Protein AF-A0A1L5KM87-F1 (afdb_monomer)

Sequence (180 aa):
MSKDANTCLPTWGTAYGMQNYAQYSKIKALREAGGDVMLSIGGANNAPLAASCKNVDDLMQHYYDIVDNLNLKVLDFDIEGTWVADQASIERRNLAVKKVQDKWKSEGKDIAIWYTLPILPTGLTPEGMNVLSDAKAKGVELAGVNVMTMDYGNAICQSANTEGQNIHGKCATSAIANLH

pLDDT: mean 92.56, std 8.29, range [59.03, 98.88]

Secondary structure (DSSP, 8-state):
-BSSSS---BEETTTEESSS-TTHHHHHHHHHTT----EEEE-SSS--HHHH--SHHHHHHHHHHHHHHHT-SEEEEE--GGGGT-HHHHHHHHHHHHHHHHHHHHTT---EEEEEEE-BTTBS-HHHHHHHHHHHHTT---SEEEEE----HHHHS---SSTT--HHHHHHHHHHHT--

Nearest PDB structures (foldseek):
  3afb-assembly2_B  TM=9.107E-01  e=3.469E-08  Pyrococcus furiosus
  3ian-assembly1_A  TM=7.122E-01  e=7.436E-05  Lactococcus lactis subsp. lactis
  4mb5-assembly1_A  TM=8.130E-01  e=2.189E-03  Moritella marina
  4w5z-assembly1_A  TM=7.765E-01  e=2.189E-03  Moritella marina
  3fa4-assembly1_B  TM=3.522E-01  e=9.758E-01  Aspergillus niger

Mean predicted aligned error: 4.45 Å

Foldseek 3Di:
DALAQAGLADDDVVPGHPPPDVCLVVQVVCVVVVHHDEDEFDDDDGDTSLRHDLDLVSSLVVVLCSCVSNVAQEYEYEQDDCRLQPPSSLLSVLLSLLVNCVVCVVVVRHHAYEYEEEFWLQEHDPSNVVSVVSSVVSVPDHPYYHYDLDDNDCVRQNDPPDPDPPSSVVSSVSHVVNHD

Radius of gyration: 17.59 Å; Cα contacts (8 Å, |Δi|>4): 283; chains: 1; bounding box: 41×39×54 Å

Solvent-accessible surface area (backbone atoms only — not comparable to full-atom values): 9712 Å² total; per-residue (Å²): 39,11,56,36,63,78,42,67,41,70,17,56,85,52,76,39,54,83,66,89,48,80,62,54,62,53,55,51,52,40,40,76,72,75,48,84,67,70,49,71,43,32,42,82,63,80,28,31,46,42,61,17,28,85,50,48,66,63,45,18,49,51,56,47,49,53,36,61,78,66,69,49,47,33,43,32,37,28,44,33,71,72,55,38,66,35,61,70,29,41,56,39,36,31,49,18,50,26,55,37,52,52,51,34,50,76,71,74,44,78,66,41,33,32,40,32,36,61,43,41,49,80,9,59,45,73,41,49,48,45,51,54,51,51,21,50,74,57,62,38,74,66,72,44,74,47,69,44,68,57,90,63,48,59,90,74,52,58,73,66,99,53,92,87,69,59,51,66,59,50,37,30,52,36,20,60,75,37,60,121

Structure (mmCIF, N/CA/C/O backbone):
data_AF-A0A1L5KM87-F1
#
_entry.id   AF-A0A1L5KM87-F1
#
loop_
_atom_site.group_PDB
_atom_site.id
_atom_site.type_symbol
_atom_site.label_atom_id
_atom_site.label_alt_id
_atom_site.label_comp_id
_atom_site.label_asym_id
_atom_site.label_entity_id
_atom_site.label_seq_id
_atom_site.pdbx_PDB_ins_code
_atom_site.Cartn_x
_atom_site.Cartn_y
_atom_site.Cartn_z
_atom_site.occupancy
_atom_site.B_iso_or_equiv
_atom_site.auth_seq_id
_atom_site.auth_comp_id
_atom_site.auth_asym_id
_atom_site.auth_atom_id
_atom_site.pdbx_PDB_model_num
ATOM 1 N N . MET A 1 1 ? -5.368 5.971 -3.823 1.00 86.12 1 MET A N 1
ATOM 2 C CA . MET A 1 1 ? -4.345 6.993 -4.171 1.00 86.12 1 MET A CA 1
ATOM 3 C C . MET A 1 1 ? -4.747 8.348 -3.598 1.00 86.12 1 MET A C 1
ATOM 5 O O . MET A 1 1 ? -5.873 8.473 -3.120 1.00 86.12 1 MET A O 1
ATOM 9 N N . SER A 1 2 ? -3.853 9.339 -3.604 1.00 89.06 2 SER A N 1
ATOM 10 C CA . SER A 1 2 ? -4.213 10.701 -3.190 1.00 89.06 2 SER A CA 1
ATOM 11 C C . SER A 1 2 ? -4.945 11.448 -4.306 1.00 89.06 2 SER A C 1
ATOM 13 O O . SER A 1 2 ? -4.798 11.078 -5.468 1.00 89.06 2 SER A O 1
ATOM 15 N N . LYS A 1 3 ? -5.719 12.494 -3.980 1.00 86.81 3 LYS A N 1
ATOM 16 C CA . LYS A 1 3 ? -6.421 13.321 -4.982 1.00 86.81 3 LYS A CA 1
ATOM 17 C C . LYS A 1 3 ? -5.471 13.869 -6.053 1.00 86.81 3 LYS A C 1
ATOM 19 O O . LYS A 1 3 ? -5.800 13.826 -7.235 1.00 86.81 3 LYS A O 1
ATOM 24 N N . ASP A 1 4 ? -4.311 14.351 -5.620 1.00 88.25 4 ASP A N 1
ATOM 25 C CA . ASP A 1 4 ? -3.176 14.764 -6.443 1.00 88.25 4 ASP A CA 1
ATOM 26 C C . ASP A 1 4 ? -1.887 14.738 -5.588 1.00 88.25 4 ASP A C 1
ATOM 28 O O . ASP A 1 4 ? -1.917 14.333 -4.422 1.00 88.25 4 ASP A O 1
ATOM 32 N N . ALA A 1 5 ? -0.747 15.142 -6.157 1.00 83.19 5 ALA A N 1
ATOM 33 C CA . ALA A 1 5 ? 0.562 15.106 -5.493 1.00 83.19 5 ALA A CA 1
ATOM 34 C C . ALA A 1 5 ? 0.728 16.089 -4.312 1.00 83.19 5 ALA A C 1
ATOM 36 O O . ALA A 1 5 ? 1.656 15.928 -3.521 1.00 83.19 5 ALA A O 1
ATOM 37 N N . ASN A 1 6 ? -0.148 17.087 -4.179 1.00 88.44 6 ASN A N 1
ATOM 38 C CA . ASN A 1 6 ? -0.071 18.148 -3.168 1.00 88.44 6 ASN A CA 1
ATOM 39 C C . ASN A 1 6 ? -1.234 18.109 -2.168 1.00 88.44 6 ASN A C 1
ATOM 41 O O . ASN A 1 6 ? -1.134 18.670 -1.079 1.00 88.44 6 ASN A O 1
ATOM 45 N N . THR A 1 7 ? -2.324 17.432 -2.512 1.00 91.19 7 THR A N 1
ATOM 46 C CA . THR A 1 7 ? -3.501 17.288 -1.660 1.00 91.19 7 THR A CA 1
ATOM 47 C C . THR A 1 7 ? -3.447 15.946 -0.942 1.00 91.19 7 THR A C 1
ATOM 49 O O . THR A 1 7 ? -3.605 14.908 -1.583 1.00 91.19 7 THR A O 1
ATOM 52 N N . CYS A 1 8 ? -3.255 15.951 0.379 1.00 93.69 8 CYS A N 1
ATOM 53 C CA . CYS A 1 8 ? -3.350 14.765 1.239 1.00 93.69 8 CYS A CA 1
ATOM 54 C C . CYS A 1 8 ? -4.828 14.404 1.463 1.00 93.69 8 CYS A C 1
ATOM 56 O O . CYS A 1 8 ? -5.455 14.848 2.418 1.00 93.69 8 CYS A O 1
ATOM 58 N N . LEU A 1 9 ? -5.415 13.676 0.510 1.00 93.62 9 LEU A N 1
ATOM 59 C CA . LEU A 1 9 ? -6.817 13.265 0.560 1.00 93.62 9 LEU A CA 1
ATOM 60 C C . LEU A 1 9 ? -6.982 11.903 -0.126 1.00 93.62 9 LEU A C 1
ATOM 62 O O . LEU A 1 9 ? -6.757 11.816 -1.339 1.00 93.62 9 LEU A O 1
ATOM 66 N N . PRO A 1 10 ? -7.400 10.846 0.594 1.00 93.62 10 PRO A N 1
ATOM 67 C CA . PRO A 1 10 ? -7.653 9.544 -0.009 1.00 93.62 10 PRO A CA 1
ATOM 68 C C . PRO A 1 10 ? -8.826 9.572 -0.986 1.00 93.62 10 PRO A C 1
ATOM 70 O O . PRO A 1 10 ? -9.902 10.105 -0.708 1.00 93.62 10 PRO A O 1
ATOM 73 N N . THR A 1 11 ? -8.598 8.965 -2.149 1.00 93.75 11 THR A N 1
ATOM 74 C CA . THR A 1 11 ? -9.579 8.831 -3.227 1.00 93.75 11 THR A CA 1
ATOM 75 C C . THR A 1 11 ? -9.456 7.481 -3.936 1.00 93.75 11 THR A C 1
ATOM 77 O O . THR A 1 11 ? -8.373 6.883 -4.033 1.00 93.75 11 THR A O 1
ATOM 80 N N . TRP A 1 12 ? -10.573 7.046 -4.507 1.00 92.06 12 TRP A N 1
ATOM 81 C CA . TRP A 1 12 ? -10.644 6.002 -5.517 1.00 92.06 12 TRP A CA 1
ATOM 82 C C . TRP A 1 12 ? -10.315 6.604 -6.882 1.00 92.06 12 TRP A C 1
ATOM 84 O O . TRP A 1 12 ? -11.114 7.352 -7.453 1.00 92.06 12 TRP A O 1
ATOM 94 N N . GLY A 1 13 ? -9.121 6.299 -7.394 1.00 87.75 13 GLY A N 1
ATOM 95 C CA . GLY A 1 13 ? -8.721 6.683 -8.749 1.00 87.75 13 GLY A CA 1
ATOM 96 C C . GLY A 1 13 ? -8.671 8.192 -9.012 1.00 87.75 13 GLY A C 1
ATOM 97 O O . GLY A 1 13 ? -8.894 8.571 -10.150 1.00 87.75 13 GLY A O 1
ATOM 98 N N . THR A 1 14 ? -8.504 9.042 -7.984 1.00 88.50 14 THR A N 1
ATOM 99 C CA . THR A 1 14 ? -8.664 10.523 -8.019 1.00 88.50 14 THR A CA 1
ATOM 100 C C . THR A 1 14 ? -10.063 11.041 -8.386 1.00 88.50 14 THR A C 1
ATOM 102 O O . THR A 1 14 ? -10.336 12.242 -8.258 1.00 88.50 14 THR A O 1
ATOM 105 N N . ALA A 1 15 ? -10.971 10.142 -8.768 1.00 86.62 15 ALA A N 1
ATOM 106 C CA . ALA A 1 15 ? -12.310 10.441 -9.255 1.00 86.62 15 ALA A CA 1
ATOM 107 C C . ALA A 1 15 ? -13.361 10.466 -8.138 1.00 86.62 15 ALA A C 1
ATOM 109 O O . ALA A 1 15 ? -14.225 11.341 -8.139 1.00 86.62 15 ALA A O 1
ATOM 110 N N . TYR A 1 16 ? -13.273 9.552 -7.165 1.00 87.62 16 TYR A N 1
ATOM 111 C CA . TYR A 1 16 ? -14.261 9.443 -6.086 1.00 87.62 16 TYR A CA 1
ATOM 112 C C . TYR A 1 16 ? -13.603 9.569 -4.714 1.00 87.62 16 TYR A C 1
ATOM 114 O O . TYR A 1 16 ? -12.546 8.993 -4.465 1.00 87.62 16 TYR A O 1
ATOM 122 N N . GLY A 1 17 ? -14.229 10.314 -3.803 1.00 87.19 17 GLY A N 1
ATOM 123 C CA . GLY A 1 17 ? -13.808 10.344 -2.403 1.00 87.19 17 GLY A CA 1
ATOM 124 C C . GLY A 1 17 ? -14.078 9.013 -1.694 1.00 87.19 17 GLY A C 1
ATOM 125 O O . GLY A 1 17 ? -14.770 8.141 -2.217 1.00 87.19 17 GLY A O 1
ATOM 126 N N . MET A 1 18 ? -13.575 8.876 -0.468 1.00 85.12 18 MET A N 1
ATOM 127 C CA . MET A 1 18 ? -13.829 7.694 0.371 1.00 85.12 18 MET A CA 1
ATOM 128 C C . MET A 1 18 ? -15.267 7.612 0.913 1.00 85.12 18 MET A C 1
ATOM 130 O O . MET A 1 18 ? -15.617 6.640 1.572 1.00 85.12 18 MET A O 1
ATOM 134 N N . GLN A 1 19 ? -16.121 8.602 0.655 1.00 81.81 19 GLN A N 1
ATOM 135 C CA . GLN A 1 19 ? -17.504 8.618 1.134 1.00 81.81 19 GLN A CA 1
ATOM 136 C C . GLN A 1 19 ? -18.475 8.240 0.014 1.00 81.81 19 GLN A C 1
ATOM 138 O O . GLN A 1 19 ? -18.293 8.654 -1.130 1.00 81.81 19 GLN A O 1
ATOM 143 N N . ASN A 1 20 ? -19.520 7.476 0.353 1.00 69.38 20 ASN A N 1
ATOM 144 C CA . ASN A 1 20 ? -20.607 7.087 -0.558 1.00 69.38 20 ASN A CA 1
ATOM 145 C C . ASN A 1 20 ? -20.139 6.437 -1.872 1.00 69.38 20 ASN A C 1
ATOM 147 O O . ASN A 1 20 ? -20.765 6.602 -2.921 1.00 69.38 20 ASN A O 1
ATOM 151 N N . TYR A 1 21 ? -19.031 5.692 -1.837 1.00 79.44 21 TYR A N 1
ATOM 152 C CA . TYR A 1 21 ? -18.541 5.014 -3.027 1.00 79.44 21 TYR A CA 1
ATOM 153 C C . TYR A 1 21 ? -19.523 3.907 -3.427 1.00 79.44 21 TYR A C 1
ATOM 155 O O . TYR A 1 21 ? -19.811 3.005 -2.640 1.00 79.44 21 TYR A O 1
ATOM 163 N N . ALA A 1 22 ? -20.034 3.962 -4.661 1.00 80.00 22 ALA A N 1
ATOM 164 C CA . ALA A 1 22 ? -21.113 3.086 -5.136 1.00 80.00 22 ALA A CA 1
ATOM 165 C C . ALA A 1 22 ? -20.810 1.584 -4.954 1.00 80.00 22 ALA A C 1
ATOM 167 O O . ALA A 1 22 ? -21.722 0.767 -4.803 1.00 80.00 22 ALA A O 1
ATOM 168 N N . GLN A 1 23 ? -19.524 1.222 -4.914 1.00 85.25 23 GLN A N 1
ATOM 169 C CA . GLN A 1 23 ? -19.076 -0.158 -4.747 1.00 85.25 23 GLN A CA 1
ATOM 170 C C . GLN A 1 23 ? -19.194 -0.683 -3.307 1.00 85.25 23 GLN A C 1
ATOM 172 O O . GLN A 1 23 ? -19.044 -1.884 -3.107 1.00 85.25 23 GLN A O 1
ATOM 177 N N . TYR A 1 24 ? -19.519 0.146 -2.306 1.00 88.88 24 TYR A N 1
ATOM 178 C CA . TYR A 1 24 ? -19.729 -0.323 -0.925 1.00 88.88 24 TYR A CA 1
ATOM 179 C C . TYR A 1 24 ? -20.861 -1.347 -0.826 1.00 88.88 24 TYR A C 1
ATOM 181 O O . TYR A 1 24 ? -20.744 -2.331 -0.097 1.00 88.88 24 TYR A O 1
ATOM 189 N N . SER A 1 25 ? -21.906 -1.191 -1.644 1.00 91.25 25 SER A N 1
ATOM 190 C CA . SER A 1 25 ? -22.966 -2.196 -1.789 1.00 91.25 25 SER A CA 1
ATOM 191 C C . SER A 1 25 ? -22.429 -3.556 -2.258 1.00 91.25 25 SER A C 1
ATOM 193 O O . SER A 1 25 ? -22.861 -4.594 -1.762 1.00 91.25 25 SER A O 1
ATOM 195 N N . LYS A 1 26 ? -21.434 -3.564 -3.154 1.00 92.81 26 LYS A N 1
ATOM 196 C CA . LYS A 1 26 ? -20.799 -4.789 -3.658 1.00 92.81 26 LYS A CA 1
ATOM 197 C C . LYS A 1 26 ? -19.880 -5.432 -2.628 1.00 92.81 26 LYS A C 1
ATOM 199 O O . LYS A 1 26 ? -19.875 -6.652 -2.521 1.00 92.81 26 LYS A O 1
ATOM 204 N N . ILE A 1 27 ? -19.149 -4.633 -1.845 1.00 93.50 27 ILE A N 1
ATOM 205 C CA . ILE A 1 27 ? -18.343 -5.141 -0.722 1.00 93.50 27 ILE A CA 1
ATOM 206 C C . ILE A 1 27 ? -19.254 -5.844 0.290 1.00 93.50 27 ILE A C 1
ATOM 208 O O . ILE A 1 27 ? -18.953 -6.952 0.730 1.00 93.50 27 ILE A O 1
ATOM 212 N N . LYS A 1 28 ? -20.401 -5.234 0.616 1.00 93.38 28 LYS A N 1
ATOM 213 C CA . LYS A 1 28 ? -21.402 -5.846 1.495 1.00 93.38 28 LYS A CA 1
ATOM 214 C C . LYS A 1 28 ? -21.932 -7.161 0.920 1.00 93.38 28 LYS A C 1
ATOM 216 O O . LYS A 1 28 ? -21.898 -8.166 1.619 1.00 93.38 28 LYS A O 1
ATOM 221 N N . ALA A 1 29 ? -22.351 -7.171 -0.346 1.00 95.50 29 ALA A N 1
ATOM 222 C CA . ALA A 1 29 ? -22.862 -8.375 -1.003 1.00 95.50 29 ALA A CA 1
ATOM 223 C C . ALA A 1 29 ? -21.823 -9.512 -1.045 1.00 95.50 29 ALA A C 1
ATOM 225 O O . ALA A 1 29 ? -22.164 -10.669 -0.820 1.00 95.50 29 ALA A O 1
ATOM 226 N N . LEU A 1 30 ? -20.542 -9.192 -1.274 1.00 96.88 30 LEU A N 1
ATOM 227 C CA . LEU A 1 30 ? -19.463 -10.181 -1.234 1.00 96.88 30 LEU A CA 1
ATOM 228 C C . LEU A 1 30 ? -19.312 -10.801 0.162 1.00 96.88 30 LEU A C 1
ATOM 230 O O . LEU A 1 30 ? -19.148 -12.014 0.276 1.00 96.88 30 LEU A O 1
ATOM 234 N N . ARG A 1 31 ? -19.413 -9.987 1.219 1.00 97.06 31 ARG A N 1
ATOM 235 C CA . ARG A 1 31 ? -19.367 -10.461 2.611 1.00 97.06 31 ARG A CA 1
ATOM 236 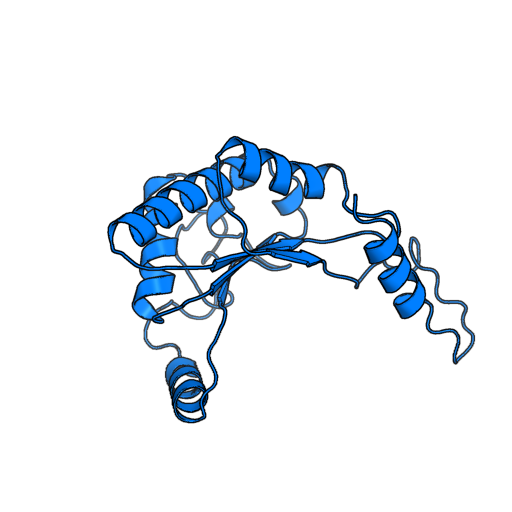C C . ARG A 1 31 ? -20.579 -11.299 2.991 1.00 97.06 31 ARG A C 1
ATOM 238 O O . ARG A 1 31 ? -20.430 -12.312 3.664 1.00 97.06 31 ARG A O 1
ATOM 245 N N . GLU A 1 32 ? -21.764 -10.926 2.516 1.00 97.12 32 GLU A N 1
ATOM 246 C CA . GLU A 1 32 ? -22.986 -11.725 2.680 1.00 97.12 32 GLU A CA 1
ATOM 247 C C . GLU A 1 32 ? -22.882 -13.088 1.971 1.00 97.12 32 GLU A C 1
ATOM 249 O O . GLU A 1 32 ? -23.452 -14.068 2.443 1.00 97.12 32 GLU A O 1
ATOM 254 N N . ALA A 1 33 ? -22.095 -13.177 0.894 1.00 98.06 33 ALA A N 1
ATOM 255 C CA . ALA A 1 33 ? -21.768 -14.426 0.207 1.00 98.06 33 ALA A CA 1
ATOM 256 C C . ALA A 1 33 ? -20.598 -15.215 0.842 1.00 98.06 33 ALA A C 1
ATOM 258 O O . ALA A 1 33 ? -20.197 -16.245 0.303 1.00 98.06 33 ALA A O 1
ATOM 259 N N . GLY A 1 34 ? -20.043 -14.755 1.970 1.00 97.62 34 GLY A N 1
ATOM 260 C CA . GLY A 1 34 ? -18.955 -15.423 2.698 1.00 97.62 34 GLY A CA 1
ATOM 261 C C . GLY A 1 34 ? -17.534 -15.049 2.256 1.00 97.62 34 GLY A C 1
ATOM 262 O O . GLY A 1 34 ? -16.578 -15.656 2.735 1.00 97.62 34 GLY A O 1
ATOM 263 N N . GLY A 1 35 ? -17.379 -14.069 1.361 1.00 97.12 35 GLY A N 1
ATOM 264 C CA . GLY A 1 35 ? -16.082 -13.510 0.973 1.00 97.12 35 GLY A CA 1
ATOM 265 C C . GLY A 1 35 ? -15.652 -12.314 1.829 1.00 97.12 35 GLY A C 1
ATOM 266 O O . GLY A 1 35 ? -16.355 -11.880 2.739 1.00 97.12 35 GLY A O 1
ATOM 267 N N . ASP A 1 36 ? -14.497 -11.734 1.509 1.00 96.62 36 ASP A N 1
ATOM 268 C CA . ASP A 1 36 ? -14.043 -10.454 2.065 1.00 96.62 36 ASP A CA 1
ATOM 269 C C . ASP A 1 36 ? -13.162 -9.723 1.040 1.00 96.62 36 ASP A C 1
ATOM 271 O O . ASP A 1 36 ? -12.889 -10.248 -0.042 1.00 96.62 36 ASP A O 1
ATOM 275 N N . VAL A 1 37 ? -12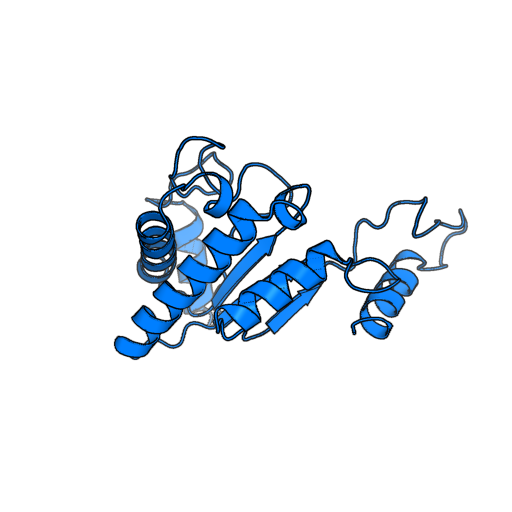.739 -8.503 1.361 1.00 95.88 37 VAL A N 1
ATOM 276 C CA . VAL A 1 37 ? -11.914 -7.668 0.482 1.00 95.88 37 VAL A CA 1
ATOM 277 C C . VAL A 1 37 ? -10.587 -7.284 1.127 1.00 95.88 37 VAL A C 1
ATOM 279 O O . VAL A 1 37 ? -10.492 -7.067 2.334 1.00 95.88 37 VAL A O 1
ATOM 282 N N . MET A 1 38 ? -9.578 -7.127 0.275 1.00 96.19 38 MET A N 1
ATOM 283 C CA . MET A 1 38 ? -8.345 -6.400 0.555 1.00 96.19 38 MET A CA 1
ATOM 284 C C . MET A 1 38 ? -8.393 -5.083 -0.217 1.00 96.19 38 MET A C 1
ATOM 286 O O . MET A 1 38 ? -8.816 -5.062 -1.375 1.00 96.19 38 MET A O 1
ATOM 290 N N . LEU A 1 39 ? -7.977 -3.984 0.410 1.00 96.19 39 LEU A N 1
ATOM 291 C CA . LEU A 1 39 ? -7.846 -2.698 -0.275 1.00 96.19 39 LEU A CA 1
ATOM 292 C C . LEU A 1 39 ? -6.383 -2.446 -0.605 1.00 96.19 39 LEU A C 1
ATOM 294 O O . LEU A 1 39 ? -5.545 -2.531 0.285 1.00 96.19 39 LEU A O 1
ATOM 298 N N . SER A 1 40 ? -6.106 -2.076 -1.854 1.00 96.94 40 SER A N 1
ATOM 299 C CA . SER A 1 40 ? -4.771 -1.666 -2.285 1.00 96.94 40 SER A CA 1
ATOM 300 C C . SER A 1 40 ? -4.645 -0.142 -2.387 1.00 96.94 40 SER A C 1
ATOM 302 O O . SER A 1 40 ? -5.508 0.540 -2.956 1.00 96.94 40 SER A O 1
ATOM 304 N N . ILE A 1 41 ? -3.579 0.412 -1.805 1.00 96.75 41 ILE A N 1
ATOM 305 C CA . ILE A 1 41 ? -3.228 1.832 -1.854 1.00 96.75 41 ILE A CA 1
ATOM 306 C C . ILE A 1 41 ? -2.015 2.020 -2.760 1.00 96.75 41 ILE A C 1
ATOM 308 O O . ILE A 1 41 ? -0.902 1.661 -2.392 1.00 96.75 41 ILE A O 1
ATOM 312 N N . GLY A 1 42 ? -2.221 2.731 -3.868 1.00 95.56 42 GLY A N 1
ATOM 313 C CA . GLY A 1 42 ? -1.150 3.139 -4.773 1.00 95.56 42 GLY A CA 1
ATOM 314 C C . GLY A 1 42 ? -1.500 2.773 -6.205 1.00 95.56 42 GLY A C 1
ATOM 315 O O . GLY A 1 42 ? -2.543 3.234 -6.684 1.00 95.56 42 GLY A O 1
ATOM 316 N N . GLY A 1 43 ? -0.640 1.973 -6.829 1.00 94.50 43 GLY A N 1
ATOM 317 C CA . GLY A 1 43 ? -0.721 1.544 -8.221 1.00 94.50 43 GLY A CA 1
ATOM 318 C C . GLY A 1 43 ? 0.093 2.420 -9.181 1.00 94.50 43 GLY A C 1
ATOM 319 O O . GLY A 1 43 ? 0.659 3.447 -8.797 1.00 94.50 43 GLY A O 1
ATOM 320 N N . ALA A 1 44 ? 0.105 2.031 -10.456 1.00 91.19 44 ALA A N 1
ATOM 321 C CA . ALA A 1 44 ? 0.945 2.611 -11.508 1.00 91.19 44 ALA A CA 1
ATOM 322 C C . ALA A 1 44 ? 0.735 4.113 -11.765 1.00 91.19 44 ALA A C 1
ATOM 324 O O . ALA A 1 44 ? 1.643 4.803 -12.230 1.00 91.19 44 ALA A O 1
ATOM 325 N N . ASN A 1 45 ? -0.466 4.631 -11.489 1.00 88.88 45 ASN A N 1
ATOM 326 C CA . ASN A 1 45 ? -0.859 5.996 -11.831 1.00 88.88 45 ASN A CA 1
ATOM 327 C C . ASN A 1 45 ? -1.114 6.866 -10.595 1.00 88.88 45 ASN A C 1
ATOM 329 O O . ASN A 1 45 ? -1.655 6.413 -9.587 1.00 88.88 45 ASN A O 1
ATOM 333 N N . ASN A 1 46 ? -0.867 8.170 -10.760 1.00 91.19 46 ASN A N 1
ATOM 334 C CA . ASN A 1 46 ? -1.043 9.218 -9.748 1.00 91.19 46 ASN A CA 1
ATOM 335 C C . ASN A 1 46 ? -0.098 9.084 -8.541 1.00 91.19 46 ASN A C 1
ATOM 337 O O . ASN A 1 46 ? 0.781 8.226 -8.482 1.00 91.19 46 ASN A O 1
ATOM 341 N N . ALA A 1 47 ? -0.240 10.005 -7.588 1.00 93.06 47 ALA A N 1
ATOM 342 C CA . ALA A 1 47 ? 0.560 10.017 -6.374 1.00 93.06 47 ALA A CA 1
ATOM 343 C C . ALA A 1 47 ? -0.057 9.101 -5.294 1.00 93.06 47 ALA A C 1
ATOM 345 O O . ALA A 1 47 ? -1.254 9.222 -4.985 1.00 93.06 47 ALA A O 1
ATOM 346 N N . PRO A 1 48 ? 0.728 8.206 -4.666 1.00 94.56 48 PRO A N 1
ATOM 347 C CA . PRO A 1 48 ? 0.284 7.485 -3.484 1.00 94.56 48 PRO A CA 1
ATOM 348 C C . PRO A 1 48 ? 0.124 8.459 -2.312 1.00 94.56 48 PRO A C 1
ATOM 350 O O . PRO A 1 48 ? 0.750 9.518 -2.267 1.00 94.56 48 PRO A O 1
ATOM 353 N N . LEU A 1 49 ? -0.672 8.077 -1.311 1.00 96.06 49 LEU A N 1
ATOM 354 C CA . LEU A 1 49 ? -0.887 8.908 -0.117 1.00 96.06 49 LEU A CA 1
ATOM 355 C C . LEU A 1 49 ? 0.426 9.271 0.577 1.00 96.06 49 LEU A C 1
ATOM 357 O O . LEU A 1 49 ? 0.615 10.412 0.981 1.00 96.06 49 LEU A O 1
ATOM 361 N N . ALA A 1 50 ? 1.366 8.328 0.630 1.00 96.75 50 ALA A N 1
ATOM 362 C CA . ALA A 1 50 ? 2.677 8.560 1.215 1.00 96.75 50 ALA A CA 1
ATOM 363 C C . ALA A 1 50 ? 3.518 9.611 0.476 1.00 96.75 50 ALA A C 1
ATOM 365 O O . ALA A 1 50 ? 4.420 10.177 1.085 1.00 96.75 50 ALA A O 1
ATOM 366 N N . ALA A 1 51 ? 3.245 9.884 -0.803 1.00 95.19 51 ALA A N 1
ATOM 367 C CA . ALA A 1 51 ? 3.898 10.962 -1.537 1.00 95.19 51 ALA A CA 1
ATOM 368 C C . ALA A 1 51 ? 3.221 12.315 -1.268 1.00 95.19 51 ALA A C 1
ATOM 370 O O . ALA A 1 51 ? 3.921 13.311 -1.080 1.00 95.19 51 ALA A O 1
ATOM 371 N N . SER A 1 52 ? 1.887 12.357 -1.207 1.00 95.50 52 SER A N 1
ATOM 372 C CA . SER A 1 52 ? 1.129 13.608 -1.054 1.00 95.50 52 SER A CA 1
ATOM 373 C C . SER A 1 52 ? 1.057 14.110 0.388 1.00 95.50 52 SER A C 1
ATOM 375 O O . SER A 1 52 ? 1.254 15.296 0.648 1.00 95.50 52 SER A O 1
ATOM 377 N N . CYS A 1 53 ? 0.819 13.218 1.347 1.00 96.38 53 CYS A N 1
ATOM 378 C CA . CYS A 1 53 ? 0.788 13.543 2.768 1.00 96.38 53 CYS A CA 1
ATOM 379 C C . CYS A 1 53 ? 2.210 13.764 3.272 1.00 96.38 53 CYS A C 1
ATOM 381 O O . CYS A 1 53 ? 3.026 12.849 3.221 1.00 96.38 53 CYS A O 1
ATOM 383 N N . LYS A 1 54 ? 2.534 14.977 3.732 1.00 94.31 54 LYS A N 1
ATOM 384 C CA . LYS A 1 54 ? 3.885 15.301 4.230 1.00 94.31 54 LYS A CA 1
ATOM 385 C C . LYS A 1 54 ? 4.045 15.022 5.723 1.00 94.31 54 LYS A C 1
ATOM 387 O O . LYS A 1 54 ? 5.156 14.721 6.158 1.00 94.31 54 LYS A O 1
ATOM 392 N N . ASN A 1 55 ? 2.944 15.062 6.471 1.00 96.88 55 ASN A N 1
ATOM 393 C CA . ASN A 1 55 ? 2.879 14.686 7.876 1.00 96.88 55 ASN A CA 1
ATOM 394 C C . ASN A 1 55 ? 2.600 13.176 8.012 1.00 96.88 55 ASN A C 1
ATOM 396 O O . ASN A 1 55 ? 1.736 12.622 7.333 1.00 96.88 55 ASN A O 1
ATOM 400 N N . VAL A 1 56 ? 3.369 12.508 8.872 1.00 98.31 56 VAL A N 1
ATOM 401 C CA . VAL A 1 56 ? 3.267 11.063 9.132 1.00 98.31 56 VAL A CA 1
ATOM 402 C C . VAL A 1 56 ? 1.992 10.709 9.897 1.00 98.31 56 VAL A C 1
ATOM 404 O O . VAL A 1 56 ? 1.416 9.657 9.637 1.00 98.31 56 VAL A O 1
ATOM 407 N N . ASP A 1 57 ? 1.564 11.550 10.834 1.00 98.06 57 ASP A N 1
ATOM 408 C CA . ASP A 1 57 ? 0.387 11.295 11.667 1.00 98.06 57 ASP A CA 1
ATOM 409 C C . ASP A 1 57 ? -0.903 11.463 10.858 1.00 98.06 57 ASP A C 1
ATOM 411 O O . ASP A 1 57 ? -1.789 10.620 10.961 1.00 98.06 57 ASP A O 1
ATOM 415 N N . ASP A 1 58 ? -0.960 12.442 9.949 1.00 97.69 58 ASP A N 1
ATOM 416 C CA . ASP A 1 58 ? -2.074 12.566 8.995 1.00 97.69 58 ASP A CA 1
ATOM 417 C C . ASP A 1 58 ? -2.158 11.332 8.079 1.00 97.69 58 ASP A C 1
ATOM 419 O O . ASP A 1 58 ? -3.232 10.781 7.838 1.00 97.69 58 ASP A O 1
ATOM 423 N N . LEU A 1 59 ? -1.006 10.849 7.594 1.00 98.50 59 LEU A N 1
ATOM 424 C CA . LEU A 1 59 ? -0.942 9.642 6.769 1.00 98.50 59 LEU A CA 1
ATOM 425 C C . LEU A 1 59 ? -1.395 8.393 7.540 1.00 98.50 59 LEU A C 1
ATOM 427 O O . LEU A 1 59 ? -2.146 7.576 7.008 1.00 98.50 59 LEU A O 1
ATOM 431 N N . MET A 1 60 ? -0.947 8.255 8.789 1.00 98.56 60 MET A N 1
ATOM 432 C CA . MET A 1 60 ? -1.357 7.188 9.701 1.00 98.56 60 MET A CA 1
ATOM 433 C C . MET A 1 60 ? -2.870 7.225 9.939 1.00 98.56 60 MET A C 1
ATOM 435 O O . MET A 1 60 ? -3.522 6.186 9.820 1.00 98.56 60 MET A O 1
ATOM 439 N N . GLN A 1 61 ? -3.433 8.411 10.192 1.00 98.44 61 GLN A N 1
ATOM 440 C CA . GLN A 1 61 ? -4.866 8.585 10.407 1.00 98.44 61 GLN A CA 1
ATOM 441 C C . GLN A 1 61 ? -5.662 8.205 9.158 1.00 98.44 61 GLN A C 1
ATOM 443 O O . GLN A 1 61 ? -6.650 7.487 9.261 1.00 98.44 61 GLN A O 1
ATOM 448 N N . HIS A 1 62 ? -5.203 8.576 7.960 1.00 97.88 62 HIS A N 1
ATOM 449 C CA . HIS A 1 62 ? -5.856 8.136 6.728 1.00 97.88 62 HIS A CA 1
ATOM 450 C C . HIS A 1 62 ? -5.855 6.617 6.559 1.00 97.88 62 HIS A C 1
ATOM 452 O O . HIS A 1 62 ? -6.870 6.058 6.148 1.00 97.88 62 HIS A O 1
ATOM 458 N N . TYR A 1 63 ? -4.754 5.928 6.871 1.00 98.44 63 TYR A N 1
ATOM 459 C CA . TYR A 1 63 ? -4.737 4.463 6.831 1.00 98.44 63 TYR A CA 1
ATOM 460 C C . TYR A 1 63 ? -5.701 3.859 7.850 1.00 98.44 63 TYR A C 1
ATOM 462 O O . TYR A 1 63 ? -6.430 2.926 7.510 1.00 98.44 63 TYR A O 1
ATOM 470 N N . TYR A 1 64 ? -5.750 4.425 9.059 1.00 98.44 64 TYR A N 1
ATOM 471 C CA . TYR A 1 64 ? -6.701 4.031 10.092 1.00 98.44 64 TYR A CA 1
ATOM 472 C C . TYR A 1 64 ? -8.149 4.176 9.602 1.00 98.44 64 TYR A C 1
ATOM 474 O O . TYR A 1 64 ? -8.900 3.202 9.609 1.00 98.44 64 TYR A O 1
ATOM 482 N N . ASP A 1 65 ? -8.513 5.360 9.106 1.00 96.88 65 ASP A N 1
ATOM 483 C CA . ASP A 1 65 ? -9.869 5.687 8.661 1.00 96.88 65 ASP A CA 1
ATOM 484 C C . ASP A 1 65 ? -10.310 4.825 7.477 1.00 96.88 65 ASP A C 1
ATOM 486 O O . ASP A 1 65 ? -11.468 4.422 7.404 1.00 96.88 65 ASP A O 1
ATOM 490 N N . ILE A 1 66 ? -9.400 4.515 6.546 1.00 95.88 66 ILE A N 1
ATOM 491 C CA . ILE A 1 66 ? -9.690 3.627 5.413 1.00 95.88 66 ILE A CA 1
ATOM 492 C C . ILE A 1 66 ? -10.084 2.234 5.911 1.00 95.88 66 ILE A C 1
ATOM 494 O O . ILE A 1 66 ? -11.082 1.679 5.442 1.00 95.88 66 ILE A O 1
ATOM 498 N N . VAL A 1 67 ? -9.311 1.672 6.845 1.00 96.75 67 VAL A N 1
ATOM 499 C CA . VAL A 1 67 ? -9.585 0.348 7.418 1.00 96.75 67 VAL A CA 1
ATOM 500 C C . VAL A 1 67 ? -10.881 0.352 8.213 1.00 96.75 67 VAL A C 1
ATOM 502 O O . VAL A 1 67 ? -11.683 -0.563 8.040 1.00 96.75 67 VAL A O 1
ATOM 505 N N . ASP A 1 68 ? -11.116 1.379 9.028 1.00 95.38 68 ASP A N 1
ATOM 506 C CA . ASP A 1 68 ? -12.304 1.479 9.878 1.00 95.38 68 ASP A CA 1
ATOM 507 C C . ASP A 1 68 ? -13.583 1.665 9.045 1.00 95.38 68 ASP A C 1
ATOM 509 O O . ASP A 1 68 ? -14.536 0.897 9.177 1.00 95.38 68 ASP A O 1
ATOM 513 N N . ASN A 1 69 ? -13.563 2.586 8.075 1.00 92.94 69 ASN A N 1
ATOM 514 C CA . ASN A 1 69 ? -14.697 2.870 7.192 1.00 92.94 69 ASN A CA 1
ATOM 515 C C . ASN A 1 69 ? -15.144 1.650 6.367 1.00 92.94 69 ASN A C 1
ATOM 517 O O . ASN A 1 69 ? -16.318 1.513 6.026 1.00 92.94 69 ASN A O 1
ATOM 521 N N . LEU A 1 70 ? -14.211 0.764 6.018 1.00 92.94 70 LEU A N 1
ATOM 522 C CA . LEU A 1 70 ? -14.486 -0.431 5.221 1.00 92.94 70 LEU A CA 1
ATOM 523 C C . LEU A 1 70 ? -14.506 -1.720 6.040 1.00 92.94 70 LEU A C 1
ATOM 525 O O . LEU A 1 70 ? -14.783 -2.781 5.471 1.00 92.94 70 LEU A O 1
ATOM 529 N N . ASN A 1 71 ? -14.239 -1.651 7.344 1.00 94.06 71 ASN A N 1
ATOM 530 C CA . ASN A 1 71 ? -14.049 -2.808 8.214 1.00 94.06 71 ASN A CA 1
ATOM 531 C C . ASN A 1 71 ? -13.103 -3.848 7.579 1.00 94.06 71 ASN A C 1
ATOM 533 O O . ASN A 1 71 ? -13.487 -4.996 7.348 1.00 94.06 71 ASN A O 1
ATOM 537 N N . LEU A 1 72 ? -11.919 -3.408 7.147 1.00 96.56 72 LEU A N 1
ATOM 538 C CA . LEU A 1 72 ? -10.948 -4.264 6.458 1.00 96.56 72 LEU A CA 1
ATOM 539 C C . LEU A 1 72 ? -10.211 -5.171 7.440 1.00 96.56 72 LEU A C 1
ATOM 541 O O . LEU A 1 72 ? -10.018 -4.819 8.598 1.00 96.56 72 LEU A O 1
ATOM 545 N N . LYS A 1 73 ? -9.728 -6.306 6.931 1.00 97.88 73 LYS A N 1
ATOM 546 C CA . LYS A 1 73 ? -8.771 -7.185 7.625 1.00 97.88 73 LYS A CA 1
ATOM 547 C C . LYS A 1 73 ? -7.392 -7.192 6.976 1.00 97.88 73 LYS A C 1
ATOM 549 O O . LYS A 1 73 ? -6.435 -7.672 7.572 1.00 97.88 73 LYS A O 1
ATOM 554 N N . VAL A 1 74 ? -7.294 -6.694 5.745 1.00 98.38 74 VAL A N 1
ATOM 555 C CA . VAL A 1 74 ? -6.063 -6.703 4.956 1.00 98.38 74 VAL A CA 1
ATOM 556 C C . VAL A 1 74 ? -5.920 -5.372 4.231 1.00 98.38 74 VAL A C 1
ATOM 558 O O . VAL A 1 74 ? -6.864 -4.910 3.580 1.00 98.38 74 VAL A O 1
ATOM 561 N N . LEU A 1 75 ? -4.736 -4.775 4.339 1.00 98.38 75 LEU A N 1
ATOM 562 C CA . LEU A 1 75 ? -4.350 -3.567 3.625 1.00 98.38 75 LEU A CA 1
ATOM 563 C C . LEU A 1 75 ? -3.107 -3.855 2.783 1.00 98.38 75 LEU A C 1
ATOM 565 O O . LEU A 1 75 ? -2.093 -4.318 3.305 1.00 98.38 75 LEU A O 1
ATOM 569 N N . ASP A 1 76 ? -3.204 -3.570 1.491 1.00 98.75 76 ASP A N 1
ATOM 570 C CA . ASP A 1 76 ? -2.124 -3.718 0.525 1.00 98.75 76 ASP A CA 1
ATOM 571 C C . ASP A 1 76 ? -1.566 -2.352 0.108 1.00 98.75 76 ASP A C 1
ATOM 573 O O . ASP A 1 76 ? -2.302 -1.371 -0.039 1.00 98.75 76 ASP A O 1
ATOM 577 N N . PHE A 1 77 ? -0.254 -2.288 -0.080 1.00 98.50 77 PHE A N 1
ATOM 578 C CA . PHE A 1 77 ? 0.451 -1.123 -0.591 1.00 98.50 77 PHE A CA 1
ATOM 579 C C . PHE A 1 77 ? 1.102 -1.483 -1.914 1.00 98.50 77 PHE A C 1
ATOM 581 O O . PHE A 1 77 ? 2.156 -2.116 -1.935 1.00 98.50 77 PHE A O 1
ATOM 588 N N . ASP A 1 78 ? 0.481 -1.037 -2.998 1.00 98.31 78 ASP A N 1
ATOM 589 C CA . ASP A 1 78 ? 0.977 -1.224 -4.354 1.00 98.31 78 ASP A CA 1
ATOM 590 C C . ASP A 1 78 ? 1.890 -0.061 -4.748 1.00 98.31 78 ASP A C 1
ATOM 592 O O . ASP A 1 78 ? 1.458 1.087 -4.918 1.00 98.31 78 ASP A O 1
ATOM 596 N N . ILE A 1 79 ? 3.193 -0.337 -4.774 1.00 98.00 79 ILE A N 1
ATOM 597 C CA . ILE A 1 79 ? 4.249 0.671 -4.831 1.00 98.00 79 ILE A CA 1
ATOM 598 C C . ILE A 1 79 ? 4.963 0.541 -6.170 1.00 98.00 79 ILE A C 1
ATOM 600 O O . ILE A 1 79 ? 5.906 -0.235 -6.327 1.00 98.00 79 ILE A O 1
ATOM 604 N N . GLU A 1 80 ? 4.524 1.353 -7.124 1.00 95.81 80 GLU A N 1
ATOM 605 C CA . GLU A 1 80 ? 4.941 1.247 -8.519 1.00 95.81 80 GLU A CA 1
ATOM 606 C C . GLU A 1 80 ? 5.668 2.491 -9.040 1.00 95.81 80 GLU A C 1
ATOM 608 O O . GLU A 1 80 ? 5.670 3.568 -8.429 1.00 95.81 80 GLU A O 1
ATOM 613 N N . GLY A 1 81 ? 6.252 2.347 -10.232 1.00 93.94 81 GLY A N 1
ATOM 614 C CA . GLY A 1 81 ? 6.826 3.448 -10.997 1.00 93.94 81 GLY A CA 1
ATOM 615 C C . GLY A 1 81 ? 7.899 4.201 -10.217 1.00 93.94 81 GLY A C 1
ATOM 616 O O . GLY A 1 81 ? 8.724 3.609 -9.530 1.00 93.94 81 GLY A O 1
ATOM 617 N N . THR A 1 82 ? 7.882 5.532 -10.289 1.00 94.75 82 THR A N 1
ATOM 618 C CA . THR A 1 82 ? 8.885 6.353 -9.592 1.00 94.75 82 THR A CA 1
ATOM 619 C C . THR A 1 82 ? 8.814 6.236 -8.065 1.00 94.75 82 THR A C 1
ATOM 621 O O . THR A 1 82 ? 9.779 6.576 -7.383 1.00 94.75 82 THR A O 1
ATOM 624 N N . TRP A 1 83 ? 7.694 5.764 -7.510 1.00 95.75 83 TRP A N 1
ATOM 625 C CA . TRP A 1 83 ? 7.458 5.732 -6.066 1.00 95.75 83 TRP A CA 1
ATOM 626 C C . TRP A 1 83 ? 8.169 4.579 -5.358 1.00 95.75 83 TRP A C 1
ATOM 628 O O . TRP A 1 83 ? 8.294 4.611 -4.133 1.00 95.75 83 TRP A O 1
ATOM 638 N N . VAL A 1 84 ? 8.661 3.588 -6.112 1.00 96.56 84 VAL A N 1
ATOM 639 C CA . VAL A 1 84 ? 9.553 2.540 -5.589 1.00 96.56 84 VAL A CA 1
ATOM 640 C C . VAL A 1 84 ? 10.956 3.079 -5.291 1.00 96.56 84 VAL A C 1
ATOM 642 O O . VAL A 1 84 ? 11.650 2.531 -4.445 1.00 96.56 84 VAL A O 1
ATOM 645 N N . ALA A 1 85 ? 11.355 4.174 -5.949 1.00 96.31 85 ALA A N 1
ATOM 646 C CA . ALA A 1 85 ? 12.666 4.809 -5.800 1.00 96.31 85 ALA A CA 1
ATOM 647 C C . ALA A 1 85 ? 12.625 6.106 -4.966 1.00 96.31 85 ALA A C 1
ATOM 649 O O . ALA A 1 85 ? 13.667 6.663 -4.624 1.00 96.31 85 ALA A O 1
ATOM 650 N N . ASP A 1 86 ? 11.435 6.606 -4.624 1.00 97.38 86 ASP A N 1
ATOM 651 C CA . ASP A 1 86 ? 11.276 7.838 -3.849 1.00 97.38 86 ASP A CA 1
ATOM 652 C C . ASP A 1 86 ? 11.469 7.580 -2.346 1.00 97.38 86 ASP A C 1
ATOM 654 O O . ASP A 1 86 ? 10.531 7.251 -1.614 1.00 97.38 86 ASP A O 1
ATOM 658 N N . GLN A 1 87 ? 12.706 7.752 -1.874 1.00 97.38 87 GLN A N 1
ATOM 659 C CA . GLN A 1 87 ? 13.099 7.467 -0.490 1.00 97.38 87 GLN A CA 1
ATOM 660 C C . GLN A 1 87 ? 12.224 8.185 0.550 1.00 97.38 87 GLN A C 1
ATOM 662 O O . GLN A 1 87 ? 11.821 7.581 1.544 1.00 97.38 87 GLN A O 1
ATOM 667 N N . ALA A 1 88 ? 11.857 9.445 0.305 1.00 97.31 88 ALA A N 1
ATOM 668 C CA . ALA A 1 88 ? 11.055 10.221 1.245 1.00 97.31 88 ALA A CA 1
ATOM 669 C C . ALA A 1 88 ? 9.641 9.641 1.440 1.00 97.31 88 ALA A C 1
ATOM 671 O O . ALA A 1 88 ? 9.134 9.620 2.564 1.00 97.31 88 ALA 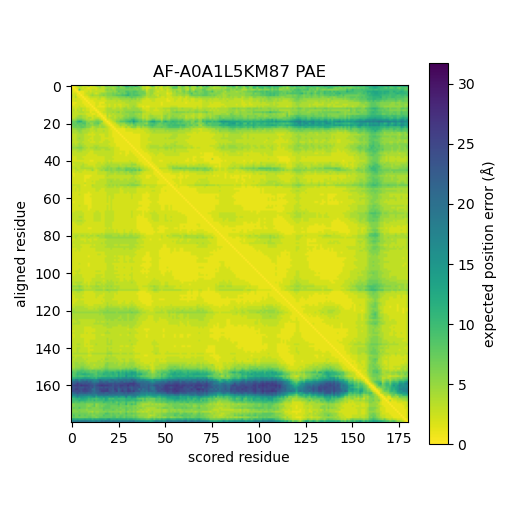A O 1
ATOM 672 N N . SER A 1 89 ? 8.975 9.183 0.373 1.00 97.19 89 SER A N 1
ATOM 673 C CA . SER A 1 89 ? 7.671 8.523 0.489 1.00 97.19 89 SER A CA 1
ATOM 674 C C . SER A 1 89 ? 7.784 7.123 1.081 1.00 97.19 89 SER A C 1
ATOM 676 O O . SER A 1 89 ? 6.895 6.746 1.840 1.00 97.19 89 SER A O 1
ATOM 678 N N . ILE A 1 90 ? 8.858 6.377 0.803 1.00 98.44 90 ILE A N 1
ATOM 679 C CA . ILE A 1 90 ? 9.108 5.052 1.395 1.00 98.44 90 ILE A CA 1
ATOM 680 C C . ILE A 1 90 ? 9.237 5.172 2.910 1.00 98.44 90 ILE A C 1
ATOM 682 O O . ILE A 1 90 ? 8.480 4.538 3.647 1.00 98.44 90 ILE A O 1
ATOM 686 N N . GLU A 1 91 ? 10.123 6.054 3.378 1.00 98.56 91 GLU A N 1
ATOM 687 C CA . GLU A 1 91 ? 10.361 6.247 4.804 1.00 98.56 91 GLU A CA 1
ATOM 688 C C . GLU A 1 91 ? 9.090 6.699 5.525 1.00 98.56 91 GLU A C 1
ATOM 690 O O . GLU A 1 91 ? 8.734 6.166 6.581 1.00 98.56 91 GLU A O 1
ATOM 695 N N . ARG A 1 92 ? 8.359 7.645 4.926 1.00 98.56 92 ARG A N 1
ATOM 696 C CA . ARG A 1 92 ? 7.097 8.139 5.478 1.00 98.56 92 ARG A CA 1
ATOM 697 C C . ARG A 1 92 ? 6.025 7.053 5.522 1.00 98.56 92 ARG A C 1
ATOM 699 O O . ARG A 1 92 ? 5.354 6.918 6.544 1.00 98.56 92 ARG A O 1
ATOM 706 N N . ARG A 1 93 ? 5.872 6.277 4.440 1.00 98.56 93 ARG A N 1
ATOM 707 C CA . ARG A 1 93 ? 4.913 5.166 4.342 1.00 98.56 93 ARG A CA 1
ATOM 708 C C . ARG A 1 93 ? 5.174 4.160 5.442 1.00 98.56 93 ARG A C 1
ATOM 710 O O . ARG A 1 93 ? 4.282 3.907 6.237 1.00 98.56 93 ARG A O 1
ATOM 717 N N . ASN A 1 94 ? 6.393 3.644 5.513 1.00 98.81 94 ASN A N 1
ATOM 718 C CA . ASN A 1 94 ? 6.752 2.584 6.443 1.00 98.81 94 ASN A CA 1
ATOM 719 C C . ASN A 1 94 ? 6.623 3.047 7.904 1.00 98.81 94 ASN A C 1
ATOM 721 O O . ASN A 1 94 ? 6.179 2.278 8.755 1.00 98.81 94 ASN A O 1
ATOM 725 N N . LEU A 1 95 ? 6.919 4.320 8.203 1.00 98.81 95 LEU A N 1
ATOM 726 C CA . LEU A 1 95 ? 6.729 4.865 9.550 1.00 98.81 95 LEU A CA 1
ATOM 727 C C . LEU A 1 95 ? 5.244 4.994 9.916 1.00 98.81 95 LEU A C 1
ATOM 729 O O . LEU A 1 95 ? 4.848 4.609 11.015 1.00 98.81 95 LEU A O 1
ATOM 733 N N . ALA A 1 96 ? 4.418 5.502 8.999 1.00 98.88 96 ALA A N 1
ATOM 734 C CA . ALA A 1 96 ? 2.973 5.585 9.202 1.00 98.88 96 ALA A CA 1
ATOM 735 C C . ALA A 1 96 ? 2.332 4.192 9.317 1.00 98.88 96 ALA A C 1
ATOM 737 O O . ALA A 1 96 ? 1.483 3.986 10.181 1.00 98.88 96 ALA A O 1
ATOM 738 N N . VAL A 1 97 ? 2.780 3.227 8.503 1.00 98.81 97 VAL A N 1
ATOM 739 C CA . VAL A 1 97 ? 2.343 1.823 8.546 1.00 98.81 97 VAL A CA 1
ATOM 740 C C . VAL A 1 97 ? 2.654 1.201 9.905 1.00 98.81 97 VAL A C 1
ATOM 742 O O . VAL A 1 97 ? 1.767 0.609 10.512 1.00 98.81 97 VAL A O 1
ATOM 745 N N . LYS A 1 98 ? 3.869 1.384 10.439 1.00 98.81 98 LYS A N 1
ATOM 746 C CA . LYS A 1 98 ? 4.193 0.880 11.780 1.00 98.81 98 LYS A CA 1
ATOM 747 C C . LYS A 1 98 ? 3.291 1.494 12.850 1.00 98.81 98 LYS A C 1
ATOM 749 O O . LYS A 1 98 ? 2.731 0.770 13.669 1.00 98.81 98 LYS A O 1
ATOM 754 N N . LYS A 1 99 ? 3.120 2.820 12.825 1.00 98.88 99 LYS A N 1
ATOM 755 C CA . LYS A 1 99 ? 2.272 3.527 13.796 1.00 98.88 99 LYS A CA 1
ATOM 756 C C . LYS A 1 99 ? 0.823 3.037 13.757 1.00 98.88 99 LYS A C 1
ATOM 758 O O . LYS A 1 99 ? 0.239 2.792 14.810 1.00 98.88 99 LYS A O 1
ATOM 763 N N . VAL A 1 100 ? 0.242 2.885 12.564 1.00 98.81 100 VAL A N 1
ATOM 764 C CA . VAL A 1 100 ? -1.142 2.407 12.433 1.00 98.81 100 VAL A CA 1
ATOM 765 C C . VAL A 1 100 ? -1.269 0.936 12.837 1.00 98.81 100 VAL A C 1
ATOM 767 O O . VAL A 1 100 ? -2.217 0.577 13.530 1.00 98.81 100 VAL A O 1
ATOM 770 N N . GLN A 1 101 ? -0.275 0.106 12.506 1.00 98.69 101 GLN A N 1
ATOM 771 C CA . GLN A 1 101 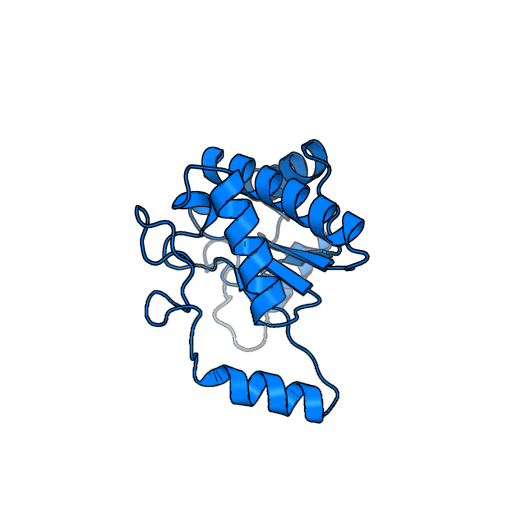? -0.229 -1.298 12.909 1.00 98.69 101 GLN A CA 1
ATOM 772 C C . GLN A 1 101 ? -0.214 -1.449 14.434 1.00 98.69 101 GLN A C 1
ATOM 774 O O . GLN A 1 101 ? -0.984 -2.238 14.979 1.00 98.69 101 GLN A O 1
ATOM 779 N N . ASP A 1 102 ? 0.595 -0.655 15.137 1.00 98.62 102 ASP A N 1
ATOM 780 C CA . ASP A 1 102 ? 0.615 -0.649 16.604 1.00 98.62 102 ASP A CA 1
ATOM 781 C C . ASP A 1 102 ? -0.706 -0.167 17.197 1.00 98.62 102 ASP A C 1
ATOM 783 O O . ASP A 1 102 ? -1.191 -0.733 18.181 1.00 98.62 102 ASP A O 1
ATOM 787 N N . LYS A 1 103 ? -1.320 0.851 16.581 1.00 98.69 103 LYS A N 1
ATOM 788 C CA . LYS A 1 103 ? -2.629 1.345 17.006 1.00 98.69 103 LYS A CA 1
ATOM 789 C C . LYS A 1 103 ? -3.685 0.250 16.909 1.00 98.69 103 LYS A C 1
ATOM 791 O O . LYS A 1 103 ? -4.369 0.007 17.899 1.00 98.69 103 LYS A O 1
ATOM 796 N N . TRP A 1 104 ? -3.792 -0.432 15.771 1.00 98.56 104 TRP A N 1
ATOM 797 C CA . TRP A 1 104 ? -4.746 -1.528 15.595 1.00 98.56 104 TRP A CA 1
ATOM 798 C C . TRP A 1 104 ? -4.500 -2.662 16.589 1.00 98.56 104 TRP A C 1
ATOM 800 O O . TRP A 1 104 ? -5.440 -3.092 17.256 1.00 98.56 104 TRP A O 1
ATOM 810 N N . LYS A 1 105 ? -3.238 -3.060 16.795 1.00 98.12 105 LYS A N 1
ATOM 811 C CA . LYS A 1 105 ? -2.881 -4.066 17.807 1.00 98.12 105 LYS A CA 1
ATOM 812 C C . LYS A 1 105 ? -3.322 -3.663 19.214 1.00 98.12 105 LYS A C 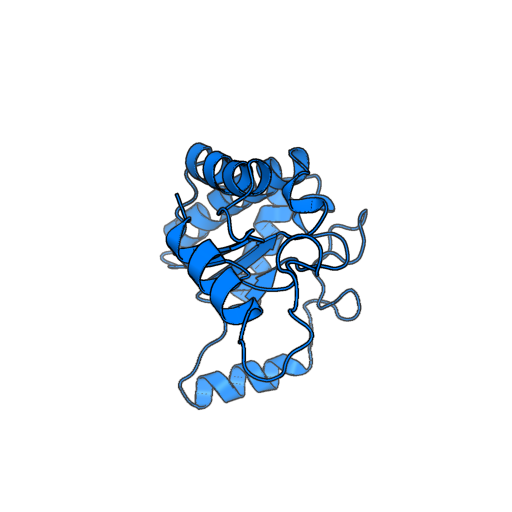1
ATOM 814 O O . LYS A 1 105 ? -3.882 -4.487 19.931 1.00 98.12 105 LYS A O 1
ATOM 819 N N . SER A 1 106 ? -3.128 -2.398 19.601 1.00 98.38 106 SER A N 1
ATOM 820 C CA . SER A 1 106 ? -3.564 -1.883 20.910 1.00 98.38 106 SER A CA 1
ATOM 821 C C . SER A 1 106 ? -5.088 -1.907 21.102 1.00 98.38 106 SER A C 1
ATOM 823 O O . SER A 1 106 ? -5.566 -1.960 22.230 1.00 98.38 106 SER A O 1
ATOM 825 N N . GLU A 1 107 ? -5.848 -1.905 20.004 1.00 98.25 107 GLU A N 1
ATOM 826 C CA . GLU A 1 107 ? -7.310 -2.030 19.989 1.00 98.25 107 GLU A CA 1
ATOM 827 C C . GLU A 1 107 ? -7.792 -3.484 19.861 1.00 98.25 107 GLU A C 1
ATOM 829 O O . GLU A 1 107 ? -8.995 -3.723 19.787 1.00 98.25 107 GLU A O 1
ATOM 834 N N . GLY A 1 108 ? -6.879 -4.460 19.796 1.00 97.88 108 GLY A N 1
ATOM 835 C CA . GLY A 1 108 ? -7.223 -5.860 19.541 1.00 97.88 108 GLY A CA 1
ATOM 836 C C . GLY A 1 108 ? -7.672 -6.142 18.102 1.00 97.88 108 GLY A C 1
ATOM 837 O O . GLY A 1 108 ? -8.291 -7.175 17.852 1.00 97.88 108 GLY A O 1
ATOM 838 N N . LYS A 1 109 ? -7.382 -5.242 17.154 1.00 97.44 109 LYS A N 1
ATOM 839 C CA . LYS A 1 109 ? -7.609 -5.450 15.720 1.00 97.44 109 LYS A CA 1
ATO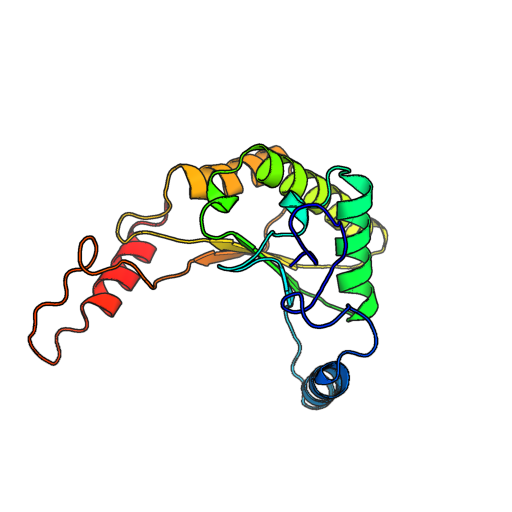M 840 C C . LYS A 1 109 ? -6.376 -6.108 15.099 1.00 97.44 109 LYS A C 1
ATOM 842 O O . LYS A 1 109 ? -5.260 -5.617 15.264 1.00 97.44 109 LYS A O 1
ATOM 847 N N . ASP A 1 110 ? -6.594 -7.181 14.349 1.00 95.19 110 ASP A N 1
ATOM 848 C CA . ASP A 1 110 ? -5.555 -7.843 13.561 1.00 95.19 110 ASP A CA 1
ATOM 849 C C . ASP A 1 110 ? -5.730 -7.484 12.081 1.00 95.19 110 ASP A C 1
ATOM 851 O O . ASP A 1 110 ? -6.674 -7.935 11.428 1.00 95.19 110 ASP A O 1
ATOM 855 N N . ILE A 1 111 ? -4.861 -6.600 11.584 1.00 98.50 111 ILE A N 1
ATOM 856 C CA . ILE A 1 111 ? -4.881 -6.099 10.206 1.00 98.50 111 ILE A CA 1
ATOM 857 C C . ILE A 1 111 ? -3.599 -6.551 9.512 1.00 98.50 111 ILE A C 1
ATOM 859 O O . ILE A 1 111 ? -2.503 -6.085 9.835 1.00 98.50 111 ILE A O 1
ATOM 863 N N . ALA A 1 112 ? -3.739 -7.441 8.536 1.00 98.56 112 ALA A N 1
ATOM 864 C CA . ALA A 1 112 ? -2.627 -7.952 7.751 1.00 98.56 112 ALA A CA 1
ATOM 865 C C . ALA A 1 112 ? -2.119 -6.889 6.764 1.00 98.56 112 ALA A C 1
ATOM 867 O O . ALA A 1 112 ? -2.899 -6.314 6.003 1.00 98.56 112 ALA A O 1
ATOM 868 N N . ILE A 1 113 ? -0.803 -6.659 6.749 1.00 98.75 113 ILE A N 1
ATOM 869 C CA . ILE A 1 113 ? -0.152 -5.696 5.851 1.00 98.75 113 ILE A CA 1
ATOM 870 C C . ILE A 1 113 ? 0.553 -6.435 4.719 1.00 98.75 113 ILE A C 1
ATOM 872 O O . ILE A 1 113 ? 1.403 -7.287 4.975 1.00 98.75 113 ILE A O 1
ATOM 876 N N . TRP A 1 114 ? 0.216 -6.087 3.481 1.00 98.75 114 TRP A N 1
ATOM 877 C CA . TRP A 1 114 ? 0.815 -6.640 2.267 1.00 98.75 114 TRP A CA 1
ATOM 878 C C . TRP A 1 114 ? 1.464 -5.544 1.446 1.00 98.75 114 TRP A C 1
ATOM 880 O O . TRP A 1 114 ? 0.904 -4.457 1.341 1.00 98.75 114 TRP A O 1
ATOM 890 N N . TYR A 1 115 ? 2.638 -5.814 0.877 1.00 98.62 115 TYR A N 1
ATOM 891 C CA . TYR A 1 115 ? 3.265 -4.923 -0.103 1.00 98.62 115 TYR A CA 1
ATOM 892 C C . TYR A 1 115 ? 3.225 -5.581 -1.476 1.00 98.62 115 TYR A C 1
ATOM 894 O O . TYR A 1 115 ? 3.701 -6.708 -1.628 1.00 98.62 115 TYR A O 1
ATOM 902 N N . THR A 1 116 ? 2.697 -4.860 -2.461 1.00 98.50 116 THR A N 1
ATOM 903 C CA . THR A 1 116 ? 2.737 -5.235 -3.871 1.00 98.50 116 THR A CA 1
ATOM 904 C C . THR A 1 116 ? 3.867 -4.471 -4.562 1.00 98.50 116 THR A C 1
ATOM 906 O O . THR A 1 116 ? 3.921 -3.242 -4.498 1.00 98.50 116 THR A O 1
ATOM 909 N N . LEU A 1 117 ? 4.823 -5.201 -5.149 1.00 97.94 117 LEU A N 1
ATOM 910 C CA . LEU A 1 117 ? 6.063 -4.633 -5.693 1.00 97.94 117 LEU A CA 1
ATOM 911 C C . LEU A 1 117 ? 6.366 -5.116 -7.116 1.00 97.94 117 LEU A C 1
ATOM 913 O O . LEU A 1 117 ? 6.149 -6.293 -7.429 1.00 97.94 117 LEU A O 1
ATOM 917 N N . PRO A 1 118 ? 6.938 -4.246 -7.971 1.00 96.44 118 PRO A N 1
ATOM 918 C CA . PRO A 1 118 ? 7.459 -4.656 -9.264 1.00 96.44 118 PRO A CA 1
ATOM 919 C C . PRO A 1 118 ? 8.689 -5.537 -9.077 1.00 96.44 118 PRO A C 1
ATOM 921 O O . PRO A 1 118 ? 9.512 -5.324 -8.185 1.00 96.44 118 PRO A O 1
ATOM 924 N N . ILE A 1 119 ? 8.820 -6.525 -9.952 1.00 95.69 119 ILE A N 1
ATOM 925 C CA . ILE A 1 119 ? 9.931 -7.469 -9.952 1.00 95.69 119 ILE A CA 1
ATOM 926 C C . ILE A 1 119 ? 10.458 -7.625 -11.377 1.00 95.69 119 ILE A C 1
ATOM 928 O O . ILE A 1 119 ? 9.706 -7.488 -12.338 1.00 95.69 119 ILE A O 1
ATOM 932 N N . LEU A 1 120 ? 11.745 -7.925 -11.528 1.00 93.94 120 LEU A N 1
ATOM 933 C CA . LEU A 1 120 ? 12.329 -8.344 -12.801 1.00 93.94 120 LEU A CA 1
ATOM 934 C C . LEU A 1 120 ? 12.492 -9.871 -12.824 1.00 93.94 120 LEU A C 1
ATOM 936 O O . LEU A 1 120 ? 12.482 -10.509 -11.773 1.00 93.94 120 LEU A O 1
ATOM 940 N N . PRO A 1 121 ? 12.729 -10.501 -13.990 1.00 92.25 121 PRO A N 1
ATOM 941 C CA . PRO A 1 121 ? 13.069 -11.927 -14.043 1.00 92.25 121 PRO A CA 1
ATOM 942 C C . PRO A 1 121 ? 14.305 -12.299 -13.207 1.00 92.25 121 PRO A C 1
ATOM 944 O O . PRO A 1 121 ? 14.495 -13.465 -12.872 1.00 92.25 121 PRO A O 1
ATOM 947 N N . THR A 1 122 ? 15.133 -11.309 -12.869 1.00 92.94 122 THR A N 1
ATOM 948 C CA . THR A 1 122 ? 16.315 -11.414 -12.005 1.00 92.94 122 THR A CA 1
ATOM 949 C C . THR A 1 122 ? 16.023 -11.220 -10.512 1.00 92.94 122 THR A C 1
ATOM 951 O O . THR A 1 122 ? 16.963 -11.242 -9.727 1.00 92.94 122 THR A O 1
ATOM 954 N N . GLY A 1 123 ? 14.764 -11.017 -10.113 1.00 94.19 123 GLY A N 1
ATOM 955 C CA . GLY A 1 123 ? 14.364 -10.734 -8.732 1.00 94.19 123 GLY A CA 1
ATOM 956 C C . GLY A 1 123 ? 13.966 -9.272 -8.504 1.00 94.19 123 GLY A C 1
ATOM 957 O O . GLY A 1 123 ? 13.735 -8.513 -9.453 1.00 94.19 123 GLY A O 1
ATOM 958 N N . LEU A 1 124 ? 13.836 -8.884 -7.232 1.00 95.00 124 LEU A N 1
ATOM 959 C CA . LEU A 1 124 ? 13.535 -7.502 -6.849 1.00 95.00 124 LEU A CA 1
ATOM 960 C C . LEU A 1 124 ? 14.717 -6.591 -7.198 1.00 95.00 124 LEU A C 1
ATOM 962 O O . LEU A 1 124 ? 15.879 -6.961 -7.035 1.00 95.00 124 LEU A O 1
ATOM 966 N N . THR A 1 125 ? 14.424 -5.382 -7.675 1.00 94.69 125 THR A N 1
ATOM 967 C CA . THR A 1 125 ? 15.470 -4.377 -7.897 1.00 94.69 125 THR A CA 1
ATOM 968 C C . THR A 1 125 ? 16.005 -3.859 -6.555 1.00 94.69 125 THR A C 1
ATOM 970 O O . THR A 1 125 ? 15.332 -4.018 -5.529 1.00 94.69 125 THR A O 1
ATOM 973 N N . PRO A 1 126 ? 17.176 -3.196 -6.521 1.00 95.75 126 PRO A N 1
ATOM 974 C CA . PRO A 1 126 ? 17.677 -2.562 -5.300 1.00 95.75 126 PRO A CA 1
ATOM 975 C C . PRO A 1 126 ? 16.662 -1.612 -4.651 1.00 95.75 126 PRO A C 1
ATOM 977 O O . PRO A 1 126 ? 16.538 -1.577 -3.429 1.00 95.75 126 PRO A O 1
ATOM 980 N N . GLU A 1 127 ? 15.887 -0.885 -5.456 1.00 96.00 127 GLU A N 1
ATOM 981 C CA . GLU A 1 127 ? 14.832 0.017 -4.993 1.00 96.00 127 GLU A CA 1
ATOM 982 C C . GLU A 1 127 ? 13.671 -0.761 -4.358 1.00 96.00 127 GLU A C 1
ATOM 984 O O . GLU A 1 127 ? 13.243 -0.435 -3.250 1.00 96.00 127 GLU A O 1
ATOM 989 N N . GLY A 1 128 ? 13.213 -1.846 -4.997 1.00 95.81 128 GLY A N 1
ATOM 990 C CA . GLY A 1 128 ? 12.207 -2.745 -4.420 1.00 95.81 128 GLY A CA 1
ATOM 991 C C . GLY A 1 128 ? 12.668 -3.366 -3.096 1.00 95.81 128 GLY A C 1
ATOM 992 O O . GLY A 1 128 ? 11.919 -3.391 -2.118 1.00 95.81 128 GLY A O 1
ATOM 993 N N . MET A 1 129 ? 13.936 -3.780 -3.018 1.00 96.75 129 MET A N 1
ATOM 994 C CA . MET A 1 129 ? 14.543 -4.290 -1.785 1.00 96.75 129 MET A CA 1
ATOM 995 C C . MET A 1 129 ? 14.676 -3.221 -0.703 1.00 96.75 129 MET A C 1
ATOM 997 O O . MET A 1 12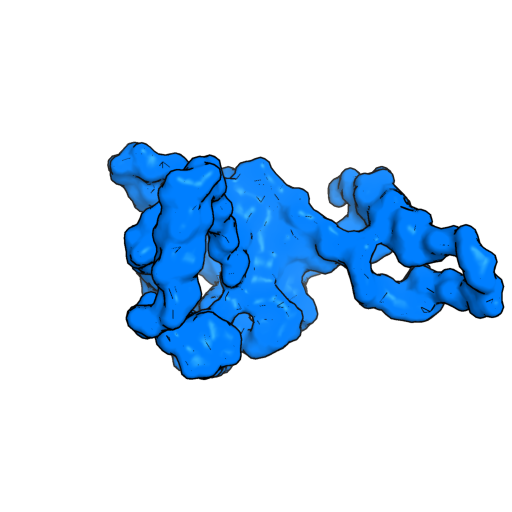9 ? 14.539 -3.528 0.485 1.00 96.75 129 MET A O 1
ATOM 1001 N N . ASN A 1 130 ? 14.908 -1.967 -1.085 1.00 97.81 130 ASN A N 1
ATOM 1002 C CA . ASN A 1 130 ? 14.970 -0.854 -0.149 1.00 97.81 130 ASN A CA 1
ATOM 1003 C C . ASN A 1 130 ? 13.613 -0.609 0.527 1.00 97.81 130 ASN A C 1
ATOM 1005 O O . ASN A 1 130 ? 13.576 -0.380 1.733 1.00 97.81 130 ASN A O 1
ATOM 1009 N N . VAL A 1 131 ? 12.495 -0.748 -0.198 1.00 98.25 131 VAL A N 1
ATOM 1010 C CA . VAL A 1 131 ? 11.149 -0.652 0.399 1.00 98.25 131 VAL A CA 1
ATOM 1011 C C . VAL A 1 131 ? 10.984 -1.637 1.561 1.00 98.25 131 VAL A C 1
ATOM 1013 O O . VAL A 1 131 ? 10.530 -1.247 2.640 1.00 98.25 131 VAL A O 1
ATOM 1016 N N . LEU A 1 132 ? 11.360 -2.901 1.345 1.00 98.19 132 LEU A N 1
ATOM 1017 C CA . LEU A 1 132 ? 11.225 -3.974 2.335 1.00 98.19 132 LEU A CA 1
ATOM 1018 C C . LEU A 1 132 ? 12.234 -3.832 3.476 1.00 98.19 132 LEU A C 1
ATOM 1020 O O . LEU A 1 132 ? 11.898 -4.043 4.642 1.00 98.19 132 LEU A O 1
ATOM 1024 N N . SER A 1 133 ? 13.466 -3.447 3.148 1.00 98.19 133 SER A N 1
ATOM 1025 C CA . SER A 1 133 ? 14.533 -3.248 4.128 1.00 98.19 133 SER A CA 1
ATOM 1026 C C . SER A 1 133 ? 14.210 -2.092 5.073 1.00 98.19 133 SER A C 1
ATOM 1028 O O . SER A 1 133 ? 14.384 -2.221 6.285 1.00 98.19 133 SER A O 1
ATOM 1030 N N . ASP A 1 134 ? 13.662 -0.995 4.547 1.00 98.75 134 ASP A N 1
ATOM 1031 C CA . ASP A 1 134 ? 13.198 0.138 5.344 1.00 98.75 134 ASP A CA 1
ATOM 1032 C C . ASP A 1 134 ? 11.969 -0.215 6.201 1.00 98.75 134 ASP A C 1
ATOM 1034 O O . ASP A 1 134 ? 11.894 0.169 7.371 1.00 98.75 134 ASP A O 1
ATOM 1038 N N . ALA A 1 135 ? 11.033 -1.007 5.664 1.00 98.69 135 ALA A N 1
ATOM 1039 C CA . ALA A 1 135 ? 9.883 -1.510 6.417 1.00 98.69 135 ALA A CA 1
ATOM 1040 C C . ALA A 1 135 ? 10.340 -2.357 7.613 1.00 98.69 135 ALA A C 1
ATOM 1042 O O . ALA A 1 135 ? 9.922 -2.114 8.748 1.00 98.69 135 ALA A O 1
ATOM 1043 N N . LYS A 1 136 ? 11.280 -3.280 7.377 1.00 98.44 136 LYS A N 1
ATOM 1044 C CA . LYS A 1 136 ? 11.915 -4.090 8.421 1.00 98.44 136 LYS A CA 1
ATOM 1045 C C . LYS A 1 136 ? 12.636 -3.225 9.455 1.00 98.44 136 LYS A C 1
ATOM 1047 O O . LYS A 1 136 ? 12.471 -3.457 10.649 1.00 98.44 136 LYS A O 1
ATOM 1052 N N . ALA A 1 137 ? 13.399 -2.219 9.024 1.00 98.62 137 ALA A N 1
ATOM 1053 C CA . ALA A 1 137 ? 14.119 -1.316 9.925 1.00 98.62 137 ALA A CA 1
ATOM 1054 C C . ALA A 1 137 ? 13.175 -0.517 10.840 1.00 98.62 137 ALA A C 1
ATOM 1056 O O . ALA A 1 137 ? 13.498 -0.268 12.000 1.00 98.62 137 ALA A O 1
ATOM 1057 N N . LYS A 1 138 ? 11.985 -0.161 10.346 1.00 98.56 138 LYS A N 1
ATOM 1058 C CA . LYS A 1 138 ? 10.927 0.498 11.127 1.00 98.56 138 LYS A CA 1
ATOM 1059 C C . LYS A 1 138 ? 10.062 -0.477 11.933 1.00 98.56 138 LYS A C 1
ATOM 1061 O O . LYS A 1 138 ? 9.189 -0.040 12.678 1.00 98.56 138 LYS A O 1
ATOM 1066 N N . GLY A 1 139 ? 10.308 -1.780 11.814 1.00 98.56 139 GLY A N 1
ATOM 1067 C CA . GLY A 1 139 ? 9.595 -2.826 12.542 1.00 98.56 139 GLY A CA 1
ATOM 1068 C C . GLY A 1 139 ? 8.200 -3.126 12.000 1.00 98.56 139 GLY A C 1
ATOM 1069 O O . GLY A 1 139 ? 7.370 -3.627 12.751 1.00 98.56 139 GLY A O 1
ATOM 1070 N N . VAL A 1 140 ? 7.913 -2.794 10.738 1.00 98.75 140 VAL A N 1
ATOM 1071 C CA . VAL A 1 140 ? 6.653 -3.181 10.093 1.00 98.75 140 VAL A CA 1
ATOM 1072 C C . VAL A 1 140 ? 6.602 -4.701 9.982 1.00 98.75 140 VAL A C 1
ATOM 1074 O O . VAL A 1 140 ? 7.487 -5.320 9.391 1.00 98.75 140 VAL A O 1
ATOM 1077 N N . GLU A 1 141 ? 5.545 -5.300 10.517 1.00 98.50 141 GLU A N 1
ATOM 1078 C CA . GLU A 1 141 ? 5.271 -6.721 10.332 1.00 98.50 141 GLU A CA 1
ATOM 1079 C C . GLU A 1 141 ? 4.437 -6.913 9.066 1.00 98.50 141 GLU A C 1
ATOM 1081 O O . GLU A 1 141 ? 3.263 -6.541 9.018 1.00 98.50 141 GLU A O 1
ATOM 1086 N N . LEU A 1 142 ? 5.054 -7.472 8.026 1.00 98.31 142 LEU A N 1
ATOM 1087 C CA . LEU A 1 142 ? 4.367 -7.809 6.785 1.00 98.31 142 LEU A CA 1
ATOM 1088 C C . LEU A 1 142 ? 3.764 -9.210 6.891 1.00 98.31 142 LEU A C 1
ATOM 1090 O O . LEU A 1 142 ? 4.455 -10.167 7.237 1.00 98.31 142 LEU A O 1
ATOM 1094 N N . ALA A 1 143 ? 2.485 -9.327 6.547 1.00 98.38 143 ALA A N 1
ATOM 1095 C CA . ALA A 1 143 ? 1.811 -10.608 6.371 1.00 98.38 143 ALA A CA 1
ATOM 1096 C C . ALA A 1 143 ? 2.191 -11.270 5.037 1.00 98.38 143 ALA A C 1
ATOM 1098 O O . ALA A 1 143 ? 2.118 -12.491 4.912 1.00 98.38 143 ALA A O 1
ATOM 1099 N N . GLY A 1 144 ? 2.621 -10.479 4.050 1.00 97.38 144 GLY A N 1
ATOM 1100 C CA . GLY A 1 144 ? 3.112 -10.997 2.783 1.00 97.38 144 GLY A CA 1
ATOM 1101 C C . GLY A 1 144 ? 3.689 -9.927 1.863 1.00 97.38 144 GLY A C 1
ATOM 1102 O O . GLY A 1 144 ? 3.504 -8.724 2.059 1.00 97.38 144 GLY A O 1
ATOM 1103 N N . VAL A 1 145 ? 4.395 -10.400 0.839 1.00 97.44 145 VAL A N 1
ATOM 1104 C CA . VAL A 1 145 ? 4.856 -9.599 -0.297 1.00 97.44 145 VAL A CA 1
ATOM 1105 C C . VAL A 1 145 ? 4.274 -10.231 -1.554 1.00 97.44 145 VAL A C 1
ATOM 1107 O O . VAL A 1 145 ? 4.502 -11.410 -1.824 1.00 97.44 145 VAL A O 1
ATOM 1110 N N . ASN A 1 146 ? 3.500 -9.453 -2.301 1.00 97.12 146 ASN A N 1
ATOM 1111 C CA . ASN A 1 146 ? 2.945 -9.832 -3.590 1.00 97.12 146 ASN A CA 1
ATOM 1112 C C . ASN A 1 146 ? 3.824 -9.224 -4.692 1.00 97.12 146 ASN A C 1
ATOM 1114 O O . ASN A 1 146 ? 4.078 -8.025 -4.703 1.00 97.12 146 ASN A O 1
ATOM 1118 N N . VAL A 1 147 ? 4.334 -10.035 -5.614 1.00 96.38 147 VAL A N 1
ATOM 1119 C CA . VAL A 1 147 ? 5.244 -9.548 -6.662 1.00 96.38 147 VAL A CA 1
ATOM 1120 C C . VAL A 1 147 ? 4.551 -9.532 -8.016 1.00 96.38 147 VAL A C 1
ATOM 1122 O O . VAL A 1 147 ? 3.928 -10.511 -8.432 1.00 96.38 147 VAL A O 1
ATOM 1125 N N . MET A 1 148 ? 4.663 -8.409 -8.721 1.00 95.94 148 MET A N 1
ATOM 1126 C CA . MET A 1 148 ? 3.993 -8.191 -10.000 1.00 95.94 148 MET A CA 1
ATOM 1127 C C . MET A 1 148 ? 4.783 -8.840 -11.130 1.00 95.94 148 MET A C 1
ATOM 1129 O O . MET A 1 148 ? 5.648 -8.228 -11.752 1.00 95.94 148 MET A O 1
ATOM 1133 N N . THR A 1 149 ? 4.496 -10.113 -11.389 1.00 92.44 149 THR A N 1
ATOM 1134 C CA . THR A 1 149 ? 5.176 -10.909 -12.419 1.00 92.44 149 THR A CA 1
ATOM 1135 C C . THR A 1 149 ? 4.679 -10.606 -13.841 1.00 92.44 149 THR A C 1
ATOM 1137 O O . THR A 1 149 ? 4.244 -11.487 -14.583 1.00 92.44 149 THR A O 1
ATOM 1140 N N . MET A 1 150 ? 4.712 -9.328 -14.218 1.00 90.75 150 MET A N 1
ATOM 1141 C CA . MET A 1 150 ? 4.143 -8.794 -15.457 1.00 90.75 150 MET A CA 1
ATOM 1142 C C . MET A 1 150 ? 4.973 -7.627 -16.014 1.00 90.75 150 MET A C 1
ATOM 1144 O O . MET A 1 150 ? 5.961 -7.218 -15.414 1.00 90.75 150 MET A O 1
ATOM 1148 N N . ASP A 1 151 ? 4.595 -7.133 -17.196 1.00 88.62 151 ASP A N 1
ATOM 1149 C CA . ASP A 1 151 ? 5.083 -5.880 -17.797 1.00 88.62 151 ASP A CA 1
ATOM 1150 C C . ASP A 1 151 ? 6.608 -5.705 -17.927 1.00 88.62 151 ASP A C 1
ATOM 1152 O O . ASP A 1 151 ? 7.120 -4.594 -18.033 1.00 88.62 151 ASP A O 1
ATOM 1156 N N . TYR A 1 152 ? 7.353 -6.808 -18.046 1.00 87.81 152 TYR A N 1
ATOM 1157 C CA . TYR A 1 152 ? 8.813 -6.791 -18.228 1.00 87.81 152 TYR A CA 1
ATOM 1158 C C . TYR A 1 152 ? 9.290 -6.024 -19.474 1.00 87.81 152 TYR A C 1
ATOM 1160 O O . TYR A 1 152 ? 10.440 -5.596 -19.549 1.00 87.81 152 TYR A O 1
ATOM 1168 N N . GLY A 1 153 ? 8.425 -5.878 -20.480 1.00 84.81 153 GLY A N 1
ATOM 1169 C CA . GLY A 1 153 ? 8.780 -5.317 -21.778 1.00 84.81 153 GLY A CA 1
ATOM 1170 C C . GLY A 1 153 ? 9.697 -6.231 -22.604 1.00 84.81 153 GLY A C 1
ATOM 1171 O O . GLY A 1 153 ? 10.410 -7.096 -22.092 1.00 84.81 153 GLY A O 1
ATOM 1172 N N . ASN A 1 154 ? 9.700 -6.020 -23.921 1.00 82.12 154 ASN A N 1
ATOM 1173 C CA . ASN A 1 154 ? 10.441 -6.873 -24.860 1.00 82.12 154 ASN A CA 1
ATOM 1174 C C . ASN A 1 154 ? 11.967 -6.827 -24.672 1.00 82.12 154 ASN A C 1
ATOM 1176 O O . ASN A 1 154 ? 12.648 -7.767 -25.066 1.00 82.12 154 ASN A O 1
ATOM 1180 N N . ALA A 1 155 ? 12.510 -5.750 -24.097 1.00 83.38 155 ALA A N 1
ATOM 1181 C CA . ALA A 1 155 ? 13.949 -5.625 -23.864 1.00 83.38 155 ALA A CA 1
ATOM 1182 C C . ALA A 1 155 ? 14.453 -6.554 -22.747 1.00 83.38 155 ALA A C 1
ATOM 1184 O O . ALA A 1 155 ? 15.599 -6.989 -22.786 1.00 83.38 155 ALA A O 1
ATOM 1185 N N . ILE A 1 156 ? 13.602 -6.857 -21.762 1.00 84.06 156 ILE A N 1
ATOM 1186 C CA . ILE A 1 156 ? 13.946 -7.711 -20.617 1.00 84.06 156 ILE A CA 1
ATOM 1187 C C . ILE A 1 156 ? 13.438 -9.135 -20.836 1.00 84.06 156 ILE A C 1
ATOM 1189 O O . ILE A 1 156 ? 14.129 -10.104 -20.536 1.00 84.06 156 ILE A O 1
ATOM 1193 N N . CYS A 1 157 ? 12.227 -9.262 -21.372 1.00 83.44 157 CYS A N 1
ATOM 1194 C CA . CYS A 1 157 ? 11.580 -10.533 -21.648 1.00 83.44 157 CYS A CA 1
ATOM 1195 C C . CYS A 1 157 ? 11.166 -10.563 -23.121 1.00 83.44 157 CYS A C 1
ATOM 1197 O O . CYS A 1 157 ? 10.045 -10.199 -23.480 1.00 83.44 157 CYS A O 1
ATOM 1199 N N . GLN A 1 158 ? 12.104 -10.940 -23.991 1.00 76.44 158 GLN A N 1
ATOM 1200 C CA . GLN A 1 158 ? 11.900 -10.882 -25.435 1.00 76.44 158 GLN A CA 1
ATOM 1201 C C . GLN A 1 158 ? 10.859 -11.905 -25.890 1.00 76.44 158 GLN A C 1
ATOM 1203 O O . GLN A 1 158 ? 11.075 -13.112 -25.789 1.00 76.44 158 GLN A O 1
ATOM 1208 N N . SER A 1 159 ? 9.759 -11.428 -26.471 1.00 67.94 159 SER A N 1
ATOM 1209 C CA . SER A 1 159 ? 8.869 -12.286 -27.246 1.00 67.94 159 SER A CA 1
ATOM 1210 C C . SER A 1 159 ? 9.625 -12.824 -28.471 1.00 67.94 159 SER A C 1
ATOM 1212 O O . SER A 1 159 ? 10.017 -12.085 -29.373 1.00 67.94 159 SER A O 1
ATOM 1214 N N . ALA A 1 160 ? 9.871 -14.134 -28.514 1.00 63.75 160 ALA A N 1
ATOM 1215 C CA . ALA A 1 160 ? 10.146 -14.806 -29.773 1.00 63.75 160 ALA A CA 1
ATOM 1216 C C . ALA A 1 160 ? 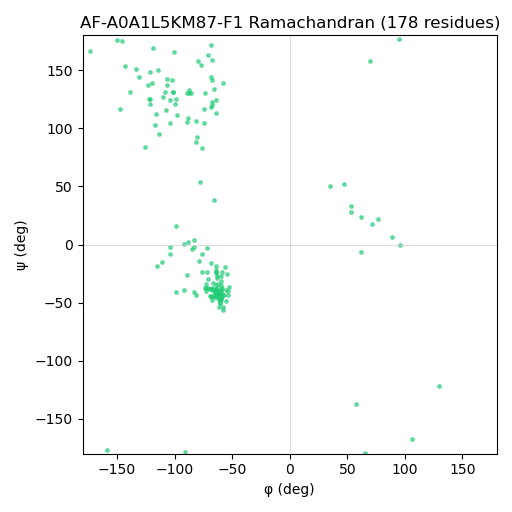8.828 -14.751 -30.546 1.00 63.75 160 ALA A C 1
ATOM 1218 O O . ALA A 1 160 ? 7.817 -15.221 -30.028 1.00 63.75 160 ALA A O 1
ATOM 1219 N N . ASN A 1 161 ? 8.812 -14.137 -31.730 1.00 64.62 161 ASN A N 1
ATOM 1220 C CA . ASN A 1 161 ? 7.631 -13.930 -32.586 1.00 64.62 161 ASN A CA 1
ATOM 1221 C C . ASN A 1 161 ? 7.037 -15.248 -33.147 1.00 64.62 161 ASN A C 1
ATOM 1223 O O . ASN A 1 161 ? 6.640 -15.332 -34.304 1.00 64.62 161 ASN A O 1
ATOM 1227 N N . THR A 1 162 ? 7.029 -16.303 -32.340 1.00 63.00 162 THR A N 1
ATOM 1228 C CA . THR A 1 162 ? 6.545 -17.649 -32.608 1.00 63.00 162 THR A CA 1
ATOM 1229 C C . THR A 1 162 ? 5.473 -17.978 -31.580 1.00 63.00 162 THR A C 1
ATOM 1231 O O . THR A 1 162 ? 5.710 -17.899 -30.371 1.00 63.00 162 THR A O 1
ATOM 1234 N N . GLU A 1 163 ? 4.298 -18.361 -32.062 1.00 60.09 163 GLU A N 1
ATOM 1235 C CA . GLU A 1 163 ? 3.167 -18.764 -31.232 1.00 60.09 163 GLU A CA 1
ATOM 1236 C C . GLU A 1 163 ? 3.541 -19.952 -30.315 1.00 60.09 163 GLU A C 1
ATOM 1238 O O . GLU A 1 163 ? 4.258 -20.866 -30.723 1.00 60.09 163 GLU A O 1
ATOM 1243 N N . GLY A 1 164 ? 3.094 -19.931 -29.052 1.00 59.03 164 GLY A N 1
ATOM 1244 C CA . GLY A 1 164 ? 3.192 -21.083 -28.138 1.00 59.03 164 GLY A CA 1
ATOM 1245 C C . GLY A 1 164 ? 4.388 -21.152 -27.172 1.00 59.03 164 GLY A C 1
ATOM 1246 O O . GLY A 1 164 ? 4.442 -22.078 -26.368 1.00 59.03 164 GLY A O 1
ATOM 1247 N N . GLN A 1 165 ? 5.331 -20.199 -27.162 1.00 66.12 165 GLN A N 1
ATOM 1248 C CA . GLN A 1 165 ? 6.524 -20.300 -26.289 1.00 66.12 165 GLN A CA 1
ATOM 1249 C C . GLN A 1 165 ? 6.356 -19.796 -24.836 1.00 66.12 165 GLN A C 1
ATOM 1251 O O . GLN A 1 165 ? 7.295 -19.936 -24.046 1.00 66.12 165 GLN A O 1
ATOM 1256 N N . ASN A 1 166 ? 5.187 -19.242 -24.478 1.00 71.38 166 ASN A N 1
ATOM 1257 C CA . ASN A 1 166 ? 4.832 -18.676 -23.159 1.00 71.38 166 ASN A CA 1
ATOM 1258 C C . ASN A 1 166 ? 6.005 -17.981 -22.430 1.00 71.38 166 ASN A C 1
ATOM 1260 O O . ASN A 1 166 ? 6.326 -18.277 -21.278 1.00 71.38 166 ASN A O 1
ATOM 1264 N N . ILE A 1 167 ? 6.698 -17.084 -23.136 1.00 79.12 167 ILE A N 1
ATOM 1265 C CA . ILE A 1 167 ? 7.952 -16.490 -22.654 1.00 79.12 167 ILE A CA 1
ATOM 1266 C C . ILE A 1 167 ? 7.709 -15.585 -21.446 1.00 79.12 167 ILE A C 1
ATOM 1268 O O . ILE A 1 167 ? 8.467 -15.651 -20.483 1.00 79.12 167 ILE A O 1
ATOM 1272 N N . HIS A 1 168 ? 6.602 -14.841 -21.435 1.00 77.94 168 HIS A N 1
ATOM 1273 C CA . HIS A 1 168 ? 6.185 -14.075 -20.260 1.00 77.94 168 HIS A CA 1
ATOM 1274 C C . HIS A 1 168 ? 5.959 -14.980 -19.041 1.00 77.94 168 HIS A C 1
ATOM 1276 O O . HIS A 1 168 ? 6.419 -14.643 -17.954 1.00 77.94 168 HIS A O 1
ATOM 1282 N N . GLY A 1 169 ? 5.370 -16.169 -19.226 1.00 83.06 169 GLY A N 1
ATOM 1283 C CA . GLY A 1 169 ? 5.262 -17.176 -18.170 1.00 83.06 169 GLY A CA 1
ATOM 1284 C C . GLY A 1 169 ? 6.625 -17.658 -17.661 1.00 83.06 169 GLY A C 1
ATOM 1285 O O . GLY A 1 169 ? 6.820 -17.765 -16.455 1.00 83.06 169 GLY A O 1
ATOM 1286 N N . LYS A 1 170 ? 7.605 -17.874 -18.549 1.00 85.62 170 LYS A N 1
ATOM 1287 C CA . LYS A 1 170 ? 8.978 -18.232 -18.141 1.00 85.62 170 LYS A CA 1
ATOM 1288 C C . LYS A 1 170 ? 9.648 -17.110 -17.347 1.00 85.62 170 LYS A C 1
ATOM 1290 O O . LYS A 1 170 ? 10.224 -17.372 -16.297 1.00 85.62 170 LYS A O 1
ATOM 1295 N N . CYS A 1 171 ? 9.537 -15.866 -17.804 1.00 88.19 171 CYS A N 1
ATOM 1296 C CA . CYS A 1 171 ? 10.062 -14.700 -17.094 1.00 88.19 171 CYS A CA 1
ATOM 1297 C C . CYS A 1 171 ? 9.420 -14.533 -15.711 1.00 88.19 171 CYS A C 1
ATOM 1299 O O . CYS A 1 171 ? 10.138 -14.290 -14.744 1.00 88.19 171 CYS A O 1
ATOM 1301 N N . ALA A 1 172 ? 8.106 -14.754 -15.604 1.00 87.56 172 ALA A N 1
ATOM 1302 C CA . ALA A 1 172 ? 7.395 -14.791 -14.331 1.00 87.56 172 ALA A CA 1
ATOM 1303 C C . ALA A 1 172 ? 7.946 -15.877 -13.401 1.00 87.56 172 ALA A C 1
ATOM 1305 O O . ALA A 1 172 ? 8.274 -15.593 -12.251 1.00 87.56 172 ALA A O 1
ATOM 1306 N N . THR A 1 173 ? 8.139 -17.103 -13.901 1.00 89.50 173 THR A N 1
ATOM 1307 C CA . THR A 1 173 ? 8.734 -18.176 -13.088 1.00 89.50 173 THR A CA 1
ATOM 1308 C C . THR A 1 173 ? 10.167 -17.863 -12.659 1.00 89.50 173 THR A C 1
ATOM 1310 O O . THR A 1 173 ? 10.517 -18.122 -11.510 1.00 89.50 173 THR A O 1
ATOM 1313 N N . SER A 1 174 ? 10.978 -17.254 -13.531 1.00 90.38 174 SER A N 1
ATOM 1314 C CA . SER A 1 174 ? 12.337 -16.822 -13.192 1.00 90.38 174 SER A CA 1
ATOM 1315 C C . SER A 1 174 ? 12.335 -15.738 -12.121 1.00 90.38 174 SER A C 1
ATOM 1317 O O . SER A 1 174 ? 13.136 -15.810 -11.197 1.00 90.38 174 SER A O 1
ATOM 1319 N N . ALA A 1 175 ? 11.419 -14.770 -12.199 1.00 91.44 175 ALA A N 1
ATOM 1320 C CA . ALA A 1 175 ? 11.297 -13.717 -11.196 1.00 91.44 175 ALA A CA 1
ATOM 1321 C C . ALA A 1 175 ? 11.063 -14.299 -9.794 1.00 91.44 175 ALA A C 1
ATOM 1323 O O . ALA A 1 175 ? 11.721 -13.892 -8.842 1.00 91.44 175 ALA A O 1
ATOM 1324 N N . ILE A 1 176 ? 10.182 -15.301 -9.681 1.00 89.56 176 ILE A N 1
ATOM 1325 C CA . ILE A 1 176 ? 9.924 -16.002 -8.415 1.00 89.56 176 ILE A CA 1
ATOM 1326 C C . ILE A 1 176 ? 11.128 -16.840 -7.977 1.00 89.56 176 ILE A C 1
ATOM 1328 O O . ILE A 1 176 ? 11.507 -16.800 -6.810 1.00 89.56 176 ILE A O 1
ATOM 1332 N N . ALA A 1 177 ? 11.749 -17.584 -8.896 1.00 91.19 177 ALA A N 1
ATOM 1333 C CA . ALA A 1 177 ? 12.913 -1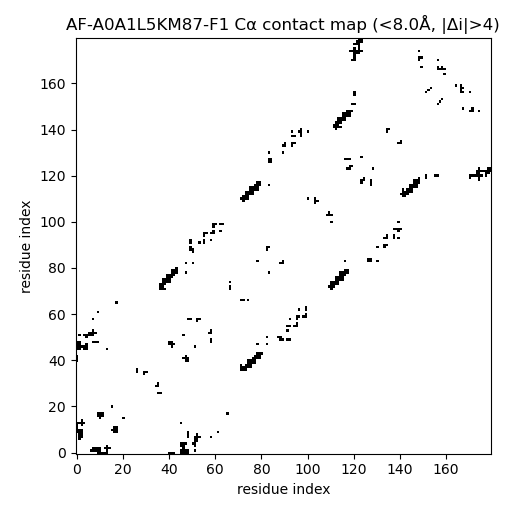8.414 -8.584 1.00 91.19 177 ALA A CA 1
ATOM 1334 C C . ALA A 1 177 ? 14.123 -17.590 -8.108 1.00 91.19 177 ALA A C 1
ATOM 1336 O O . ALA A 1 177 ? 14.944 -18.092 -7.346 1.00 91.19 177 ALA A O 1
ATOM 1337 N N . ASN A 1 178 ? 14.214 -16.333 -8.544 1.00 90.25 178 ASN A N 1
ATOM 1338 C CA . ASN A 1 178 ? 15.258 -15.389 -8.162 1.00 90.25 178 ASN A CA 1
ATOM 1339 C C . ASN A 1 178 ? 14.814 -14.417 -7.058 1.00 90.25 178 ASN A C 1
ATOM 1341 O O . ASN A 1 178 ? 15.471 -13.400 -6.861 1.00 90.25 178 ASN A O 1
ATOM 1345 N N . LEU A 1 179 ? 13.727 -14.684 -6.332 1.00 85.06 179 LEU A N 1
ATOM 1346 C CA . LEU A 1 179 ? 13.334 -13.864 -5.187 1.00 85.06 179 LEU A CA 1
ATOM 1347 C C . LEU A 1 179 ? 14.268 -14.167 -3.999 1.00 85.06 179 LEU A C 1
ATOM 1349 O O . LEU A 1 179 ? 14.161 -15.227 -3.384 1.00 85.06 179 LEU A O 1
ATOM 1353 N N . HIS A 1 180 ? 15.197 -13.256 -3.707 1.00 73.06 180 HIS A N 1
ATOM 1354 C CA . HIS A 1 180 ? 16.143 -13.327 -2.588 1.00 73.06 180 HIS A CA 1
ATOM 1355 C C . HIS A 1 180 ? 16.233 -11.991 -1.850 1.00 73.06 180 HIS A C 1
ATOM 1357 O O . HIS A 1 180 ? 15.964 -10.948 -2.488 1.00 73.06 180 HIS A O 1
#